Protein AF-A0A455IQY7-F1 (afdb_monomer)

Sequence (212 aa):
IDIFIVNLAASDFIFLITLPFWVDMEVSDESWRAGSFLCKASSYVISVNMYCSILLLTCMSADRYLAIMHPSIARRIRTRAYSRALCICVWLVSCCLGMPILLSRELRKQYGKTYCTDKAVTEVKLIMSLMLLILAFFFPLLSILTFYCSITKRLCVHYQKAGKRDKKLRKSIKIVFIVVAAFVVSWVPYNLFKLTAILLRLLKQPDCFTGT

Organism: NCBI:txid156542

pLDDT: mean 78.65, std 11.56, range [37.75, 95.44]

Nearest PDB structures (foldseek):
  8zqe-assembly1_R  TM=8.736E-01  e=3.896E-17  Homo sapiens
  8sg1-assembly1_R  TM=8.894E-01  e=3.052E-10  Homo sapiens
  6z66-assembly1_AAA  TM=8.331E-01  e=7.910E-10  Rattus norvegicus
  8ia8-assembly1_A  TM=8.449E-01  e=6.071E-10  Homo sapiens
  7xjl-assembly1_F  TM=8.707E-01  e=8.556E-09  Homo sapiens

InterPro domains:
  IPR000276 G protein-coupled receptor, rhodopsin-like [PF00001] (2-199)
  IPR000276 G protein-coupled receptor, rhodopsin-like [PR00237] (1-22)
  IPR000276 G protein-coupled receptor, rhodopsin-like [PR00237] (46-68)
  IPR000276 G protein-coupled re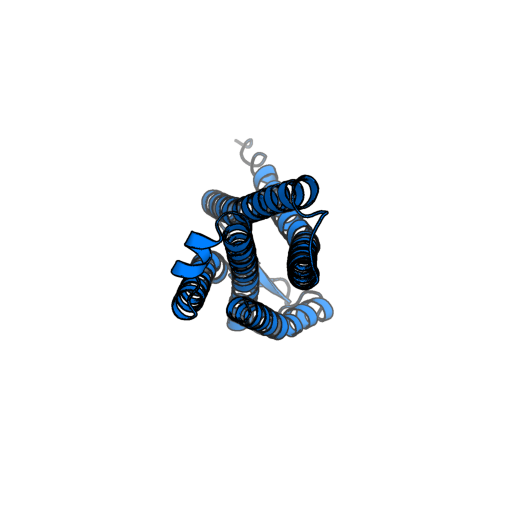ceptor, rhodopsin-like [PR00237] (82-103)
  IPR000276 G protein-coupled receptor, rhodopsin-like [PR00237] (129-152)
  IPR000276 G protein-coupled receptor, rhodopsin-like [PR00237] (172-196)
  IPR000276 G protein-coupled receptor, rhodopsin-like [PS00237] (52-68)
  IPR017452 GPCR, rhodopsin-like, 7TM [PS50262] (1-212)
  IPR050119 C-C chemokine receptor type 1-9-like [PTHR10489] (2-202)

Foldseek 3Di:
DVLLVVLLVVLVVLLVVLVVQVVCCVVVVNFRPVDWVSLLVNQLSVQLSLLLNLQSLLVLLVLLLCCQVPVPVSVVQPDPVNSVVSSVVSSVVSNVLSVLSSVQWGWDDDPNGIHTDGHPDDLVSLVVNLVSVCCSRVVSVVSSVVSLVVNVVCCVPPVPPDDPVVVVSVVSSVVSVVSSVVSCVVVVVVSVVVVVVSVVVVVVPPPPPPDD

Mean predicted aligned error: 9.29 Å

Radius of gyration: 21.08 Å; Cα contacts (8 Å, |Δi|>4): 159; chains: 1; bounding box: 54×43×63 Å

Solvent-accessible surface area (backbone atoms only — not comparable to full-atom values): 11562 Å² total; per-residue (Å²): 102,70,69,51,52,53,52,43,53,49,38,50,52,60,33,57,70,43,45,61,63,55,52,50,15,59,76,48,79,60,26,48,78,79,47,57,66,49,49,22,49,39,57,21,41,49,45,22,27,56,45,31,46,51,49,44,50,32,51,51,43,49,55,50,40,36,50,72,78,36,48,72,59,33,70,75,58,73,44,74,65,51,56,49,52,51,50,53,50,39,51,53,51,16,50,58,71,17,45,64,52,36,73,37,38,41,66,44,77,55,97,94,36,31,35,73,40,71,51,98,68,56,68,69,60,52,51,51,53,47,53,52,50,48,52,70,48,51,52,46,49,53,53,38,50,52,44,51,53,53,51,49,52,52,42,68,74,70,49,81,82,61,67,78,72,50,54,59,52,51,50,52,53,51,49,53,50,51,53,51,49,50,47,46,67,63,47,47,57,56,54,48,54,51,48,49,56,51,50,51,55,58,69,64,58,72,80,80,75,85,84,128

Structure (mmCIF, N/CA/C/O backbone):
data_AF-A0A455IQY7-F1
#
_entry.id   AF-A0A455IQY7-F1
#
loop_
_atom_site.group_PDB
_atom_site.id
_atom_site.type_symbol
_atom_site.label_atom_id
_atom_site.label_alt_id
_atom_site.label_comp_id
_atom_site.label_asym_id
_atom_site.label_entity_id
_atom_site.label_seq_id
_atom_site.pdbx_PDB_ins_code
_atom_site.Cartn_x
_atom_site.Cartn_y
_atom_site.Cartn_z
_atom_site.occupancy
_atom_site.B_iso_or_equiv
_atom_site.auth_seq_id
_atom_site.auth_comp_id
_atom_site.auth_asym_id
_atom_site.auth_atom_id
_atom_site.pdbx_PDB_model_num
ATOM 1 N N . ILE A 1 1 ? -14.120 -5.465 9.937 1.00 75.00 1 ILE A N 1
ATOM 2 C CA . ILE A 1 1 ? -12.781 -6.090 10.081 1.00 75.00 1 ILE A CA 1
ATOM 3 C C . ILE A 1 1 ? -12.609 -7.165 9.037 1.00 75.00 1 ILE A C 1
ATOM 5 O O . ILE A 1 1 ? -11.771 -6.966 8.180 1.00 75.00 1 ILE A O 1
ATOM 9 N N . ASP A 1 2 ? -13.436 -8.212 9.038 1.00 86.44 2 ASP A N 1
ATOM 10 C CA . ASP A 1 2 ? -13.301 -9.315 8.069 1.00 86.44 2 ASP A CA 1
ATOM 11 C C . ASP A 1 2 ? -13.341 -8.818 6.616 1.00 86.44 2 ASP A C 1
ATOM 13 O O . ASP A 1 2 ? -12.524 -9.224 5.805 1.00 86.44 2 ASP A O 1
ATOM 17 N N . ILE A 1 3 ? -14.192 -7.827 6.319 1.00 90.38 3 ILE A N 1
ATOM 18 C CA . ILE A 1 3 ? -14.244 -7.168 5.002 1.00 90.38 3 ILE A CA 1
ATOM 19 C C . ILE A 1 3 ? -12.904 -6.499 4.638 1.00 90.38 3 ILE A C 1
ATOM 21 O O . ILE A 1 3 ? -12.458 -6.631 3.504 1.00 90.38 3 ILE A O 1
ATOM 25 N N . PHE A 1 4 ? -12.241 -5.819 5.581 1.00 89.88 4 PHE A N 1
ATOM 26 C CA . PHE A 1 4 ? -10.931 -5.202 5.333 1.00 89.88 4 PHE A CA 1
ATOM 27 C C . PHE A 1 4 ? -9.852 -6.263 5.098 1.00 89.88 4 PHE A C 1
ATOM 29 O O . PHE A 1 4 ? -9.045 -6.108 4.193 1.00 89.88 4 PHE A O 1
ATOM 36 N N . ILE A 1 5 ? -9.882 -7.362 5.864 1.00 90.19 5 ILE A N 1
ATOM 37 C CA . ILE A 1 5 ? -8.936 -8.479 5.719 1.00 90.19 5 ILE A CA 1
ATOM 38 C C . ILE A 1 5 ? -9.091 -9.146 4.349 1.00 90.19 5 ILE A C 1
ATOM 40 O O . ILE A 1 5 ? -8.094 -9.423 3.696 1.00 90.19 5 ILE A O 1
ATOM 44 N N . VAL A 1 6 ? -10.325 -9.372 3.891 1.00 93.38 6 VAL A N 1
ATOM 45 C CA . VAL A 1 6 ? -10.579 -9.957 2.565 1.00 93.38 6 VAL A CA 1
ATOM 46 C C . VAL A 1 6 ? -10.085 -9.035 1.449 1.00 93.38 6 VAL A C 1
ATOM 48 O O . VAL A 1 6 ? -9.483 -9.518 0.499 1.00 93.38 6 VAL A O 1
ATOM 51 N N . ASN A 1 7 ? -10.294 -7.719 1.564 1.00 94.38 7 ASN A N 1
ATOM 52 C CA . ASN A 1 7 ? -9.785 -6.768 0.570 1.00 94.38 7 ASN A CA 1
ATOM 53 C C . ASN A 1 7 ? -8.252 -6.706 0.561 1.00 94.38 7 ASN A C 1
ATOM 55 O O . ASN A 1 7 ? -7.672 -6.648 -0.515 1.00 94.38 7 ASN A O 1
ATOM 59 N N . LEU A 1 8 ? -7.618 -6.789 1.734 1.00 91.19 8 LEU A N 1
ATOM 60 C CA . LEU A 1 8 ? -6.162 -6.842 1.868 1.00 91.19 8 LEU A CA 1
ATOM 61 C C . LEU A 1 8 ? -5.599 -8.117 1.219 1.00 91.19 8 LEU A C 1
ATOM 63 O O . LEU A 1 8 ? -4.695 -8.060 0.396 1.00 91.19 8 LEU A O 1
ATOM 67 N N . ALA A 1 9 ? -6.201 -9.271 1.513 1.00 93.69 9 ALA A N 1
ATOM 68 C CA . ALA A 1 9 ? -5.811 -10.534 0.892 1.00 93.69 9 ALA A CA 1
ATOM 69 C C . ALA A 1 9 ? -6.017 -10.515 -0.632 1.00 93.69 9 ALA A C 1
ATOM 71 O O . ALA A 1 9 ? -5.193 -11.045 -1.372 1.00 93.69 9 ALA A O 1
ATOM 72 N N . ALA A 1 10 ? -7.094 -9.885 -1.110 1.00 94.69 10 ALA A N 1
ATOM 73 C CA . ALA A 1 10 ? -7.351 -9.732 -2.536 1.00 94.69 10 ALA A CA 1
ATOM 74 C C . ALA A 1 10 ? -6.297 -8.844 -3.214 1.00 94.69 10 ALA A C 1
ATOM 76 O O . ALA A 1 10 ? -5.777 -9.225 -4.262 1.00 94.69 10 ALA A O 1
ATOM 77 N N . SER A 1 11 ? -5.940 -7.697 -2.622 1.00 93.62 11 SER A N 1
ATOM 78 C CA . SER A 1 11 ? -4.891 -6.836 -3.176 1.00 93.62 11 SER A CA 1
ATOM 79 C C . SER A 1 11 ? -3.539 -7.540 -3.200 1.00 93.62 11 SER A C 1
ATOM 81 O O . SER A 1 11 ? -2.808 -7.409 -4.183 1.00 93.62 11 SER A O 1
ATOM 83 N N . ASP A 1 12 ? -3.199 -8.291 -2.152 1.00 92.81 12 ASP A N 1
ATOM 84 C CA . ASP A 1 12 ? -1.937 -9.034 -2.067 1.00 92.81 12 ASP A CA 1
ATOM 85 C C . ASP A 1 12 ? -1.889 -10.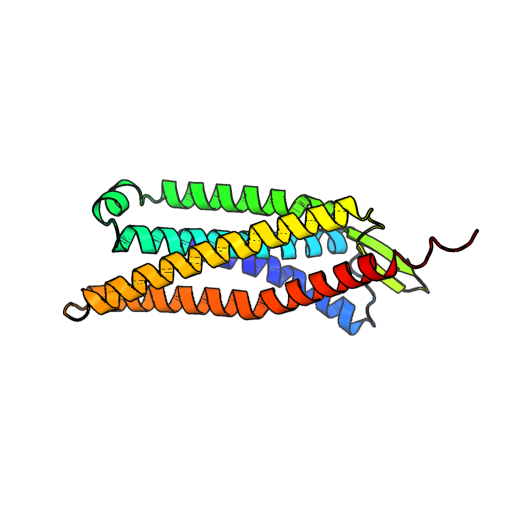168 -3.090 1.00 92.81 12 ASP A C 1
ATOM 87 O O . ASP A 1 12 ? -0.883 -10.341 -3.771 1.00 92.81 12 ASP A O 1
ATOM 91 N N . PHE A 1 13 ? -2.992 -10.888 -3.288 1.00 93.38 13 PHE A N 1
ATOM 92 C CA . PHE A 1 13 ? -3.072 -11.933 -4.305 1.00 93.38 13 PHE A CA 1
ATOM 93 C C . PHE A 1 13 ? -2.881 -11.380 -5.724 1.00 93.38 13 PHE A C 1
ATOM 95 O O . PHE A 1 13 ? -2.123 -11.946 -6.511 1.00 93.38 13 PHE A O 1
ATOM 102 N N . ILE A 1 14 ? -3.504 -10.240 -6.039 1.00 92.50 14 ILE A N 1
ATOM 103 C CA . ILE A 1 14 ? -3.321 -9.562 -7.331 1.00 92.50 14 ILE A CA 1
ATOM 104 C C . ILE A 1 14 ? -1.849 -9.165 -7.529 1.00 92.50 14 ILE A C 1
ATOM 106 O O . ILE A 1 14 ? -1.307 -9.340 -8.619 1.00 92.50 14 ILE A O 1
ATOM 110 N N . PHE A 1 15 ? -1.178 -8.688 -6.478 1.00 91.62 15 PHE A N 1
ATOM 111 C CA . PHE A 1 15 ? 0.259 -8.409 -6.510 1.00 91.62 15 PHE A CA 1
ATOM 112 C C . PHE A 1 15 ? 1.096 -9.675 -6.745 1.00 91.62 15 PHE A C 1
ATOM 114 O O . PHE A 1 15 ? 1.960 -9.671 -7.624 1.00 91.62 15 PHE A O 1
ATOM 121 N N . LEU A 1 16 ? 0.813 -10.773 -6.036 1.00 91.12 16 LEU A N 1
ATOM 122 C CA . LEU A 1 16 ? 1.537 -12.039 -6.187 1.00 91.12 16 LEU A CA 1
ATOM 123 C C . LEU A 1 16 ? 1.450 -12.596 -7.614 1.00 91.12 16 LEU A C 1
ATOM 125 O O . LEU A 1 16 ? 2.437 -13.130 -8.108 1.00 91.12 16 LEU A O 1
ATOM 129 N N . ILE A 1 17 ? 0.323 -12.410 -8.312 1.00 91.81 17 ILE A N 1
ATOM 130 C CA . ILE A 1 17 ? 0.180 -12.793 -9.730 1.00 91.81 17 ILE A CA 1
ATOM 131 C C . ILE A 1 17 ? 1.179 -12.043 -10.627 1.00 91.81 17 ILE A C 1
ATOM 133 O O . ILE A 1 17 ? 1.588 -12.564 -11.662 1.00 91.81 17 ILE A O 1
ATOM 137 N N . THR A 1 18 ? 1.596 -10.832 -10.248 1.00 88.00 18 THR A N 1
ATOM 138 C CA . THR A 1 18 ? 2.555 -10.046 -11.040 1.00 88.00 18 THR A CA 1
ATOM 139 C C . THR A 1 18 ? 4.017 -10.403 -10.775 1.00 88.00 18 THR A C 1
ATOM 141 O O . THR A 1 18 ? 4.863 -10.109 -11.617 1.00 88.00 18 THR A O 1
ATOM 144 N N . LEU A 1 19 ? 4.328 -11.054 -9.649 1.00 87.31 19 LEU A N 1
ATOM 145 C CA . LEU A 1 19 ? 5.702 -11.386 -9.256 1.00 87.31 19 LEU A CA 1
ATOM 146 C C . LEU A 1 19 ? 6.457 -12.300 -10.235 1.00 87.31 19 LEU A C 1
ATOM 148 O O . LEU A 1 19 ? 7.625 -12.007 -10.484 1.00 87.31 19 LEU A O 1
ATOM 152 N N . PRO A 1 20 ? 5.858 -13.350 -10.831 1.00 89.06 20 PRO A N 1
ATOM 153 C CA . PRO A 1 20 ? 6.562 -14.217 -11.776 1.00 89.06 20 PRO A CA 1
ATOM 154 C C . PRO A 1 20 ? 7.202 -13.459 -12.943 1.00 89.06 20 PRO A C 1
ATOM 156 O O . PRO A 1 20 ? 8.286 -13.825 -13.379 1.00 89.06 20 PRO A O 1
ATOM 159 N N . PHE A 1 21 ? 6.585 -12.366 -13.407 1.00 87.06 21 PHE A N 1
ATOM 160 C CA . PHE A 1 21 ? 7.150 -11.534 -14.475 1.00 87.06 21 PHE A CA 1
ATOM 161 C C . PHE A 1 21 ? 8.417 -10.787 -14.040 1.00 87.06 21 PHE A C 1
ATOM 163 O O . PHE A 1 21 ? 9.312 -10.568 -14.850 1.00 87.06 21 PHE A O 1
ATOM 170 N N . TRP A 1 22 ? 8.502 -10.398 -12.766 1.00 85.50 22 TRP A N 1
ATOM 171 C CA . TRP A 1 22 ? 9.698 -9.767 -12.203 1.00 85.50 22 TRP A CA 1
ATOM 172 C C . TRP A 1 22 ? 10.803 -10.787 -11.935 1.00 85.50 22 TRP A C 1
ATOM 174 O O . TRP A 1 22 ? 11.967 -10.496 -12.179 1.00 85.50 22 TRP A O 1
ATOM 184 N N . VAL A 1 23 ? 10.442 -11.997 -11.504 1.00 87.31 23 VAL A N 1
ATOM 185 C CA . VAL A 1 23 ? 11.402 -13.101 -11.357 1.00 87.31 23 VAL A CA 1
ATOM 186 C C . VAL A 1 23 ? 11.988 -13.495 -12.716 1.00 87.31 23 VAL A C 1
ATOM 188 O O . VAL A 1 23 ? 13.197 -13.672 -12.825 1.00 87.31 23 VAL A O 1
ATOM 191 N N . ASP A 1 24 ? 11.161 -13.575 -13.762 1.00 87.00 24 ASP A N 1
ATOM 192 C CA . ASP A 1 24 ? 11.621 -13.846 -15.131 1.00 87.00 24 ASP A CA 1
ATOM 193 C C . ASP A 1 24 ? 12.607 -12.783 -15.636 1.00 87.00 24 ASP A C 1
ATOM 195 O O . ASP A 1 24 ? 13.609 -13.126 -16.263 1.00 87.00 24 ASP A O 1
ATOM 199 N N . MET A 1 25 ? 12.364 -11.505 -15.317 1.00 84.62 25 MET A N 1
ATOM 200 C CA . MET A 1 25 ? 13.292 -10.417 -15.639 1.00 84.62 25 MET A CA 1
ATOM 201 C C . MET A 1 25 ? 14.658 -10.628 -14.975 1.00 84.62 25 MET A C 1
ATOM 203 O O . MET A 1 25 ? 15.679 -10.499 -15.649 1.00 84.62 25 MET A O 1
ATOM 207 N N . GLU A 1 26 ? 14.676 -10.950 -13.681 1.00 84.50 26 GLU A N 1
ATOM 208 C CA . GLU A 1 26 ? 15.911 -11.148 -12.914 1.00 84.50 26 GLU A CA 1
ATOM 209 C C . GLU A 1 26 ? 16.727 -12.329 -13.466 1.00 84.50 26 GLU A C 1
ATOM 211 O O . GLU A 1 26 ? 17.926 -12.214 -13.709 1.00 84.50 26 GLU A O 1
ATOM 216 N N . VAL A 1 27 ? 16.062 -13.454 -13.754 1.00 88.00 27 VAL A N 1
ATOM 217 C CA . VAL A 1 27 ? 16.698 -14.656 -14.327 1.00 88.00 27 VAL A CA 1
ATOM 218 C C . VAL A 1 27 ? 17.181 -14.418 -15.762 1.00 88.00 27 VAL A C 1
ATOM 220 O O . VAL A 1 27 ? 18.153 -15.026 -16.207 1.00 88.00 27 VAL A O 1
ATOM 223 N N . SER A 1 28 ? 16.529 -13.515 -16.493 1.00 85.19 28 SER A N 1
ATOM 224 C CA . SER A 1 28 ? 16.850 -13.185 -17.883 1.00 85.19 28 SER A CA 1
ATOM 225 C C . SER A 1 28 ? 17.924 -12.099 -18.030 1.00 85.19 28 SER A C 1
ATOM 227 O O . SER A 1 28 ? 17.943 -11.412 -19.054 1.00 85.19 28 SER A O 1
ATOM 229 N N . ASP A 1 29 ? 18.819 -11.939 -17.050 1.00 83.12 29 ASP A N 1
ATOM 230 C CA . ASP A 1 29 ? 19.917 -10.959 -17.086 1.00 83.12 29 ASP A CA 1
ATOM 231 C C . ASP A 1 29 ? 19.383 -9.516 -17.255 1.00 83.12 29 ASP A C 1
ATOM 233 O O . ASP A 1 29 ? 19.772 -8.762 -18.160 1.00 83.12 29 ASP A O 1
ATOM 237 N N . GLU A 1 30 ? 18.389 -9.201 -16.410 1.00 79.88 30 GLU A N 1
ATOM 238 C CA . GLU A 1 30 ? 17.605 -7.957 -16.330 1.00 79.88 30 GLU A CA 1
ATOM 239 C C . GLU A 1 30 ? 16.747 -7.630 -17.572 1.00 79.88 30 GLU A C 1
ATOM 241 O O . GLU A 1 30 ? 16.227 -6.520 -17.726 1.00 79.88 30 GLU A O 1
ATOM 246 N N . SER A 1 31 ? 16.552 -8.598 -18.473 1.00 83.38 31 SER A N 1
ATOM 247 C CA . SER A 1 31 ? 15.731 -8.440 -19.678 1.00 83.38 31 SER A CA 1
ATOM 248 C C . SER A 1 31 ? 14.237 -8.629 -19.395 1.00 83.38 31 SER A C 1
ATOM 250 O O . SER A 1 31 ? 13.772 -9.717 -19.073 1.00 83.38 31 SER A O 1
ATOM 252 N N . TRP A 1 32 ? 13.436 -7.591 -19.637 1.00 85.50 32 TRP A N 1
ATOM 253 C CA . TRP A 1 32 ? 11.976 -7.655 -19.588 1.00 85.50 32 TRP A CA 1
ATOM 254 C C . TRP A 1 32 ? 11.376 -8.256 -20.868 1.00 85.50 32 TRP A C 1
ATOM 256 O O . TRP A 1 32 ? 11.297 -7.584 -21.903 1.00 85.50 32 TRP A O 1
ATOM 266 N N . ARG A 1 33 ? 10.883 -9.497 -20.803 1.00 84.81 33 ARG A N 1
ATOM 267 C CA . ARG A 1 33 ? 10.349 -10.239 -21.968 1.00 84.81 33 ARG A CA 1
ATOM 268 C C . ARG A 1 33 ? 8.823 -10.249 -22.075 1.00 84.81 33 ARG A C 1
ATOM 270 O O . ARG A 1 33 ? 8.285 -10.473 -23.153 1.00 84.81 33 ARG A O 1
ATOM 277 N N . ALA A 1 34 ? 8.120 -9.890 -21.002 1.00 82.00 34 ALA A N 1
ATOM 278 C CA . ALA A 1 34 ? 6.656 -9.907 -20.920 1.00 82.00 34 ALA A CA 1
ATOM 279 C C . ALA A 1 34 ? 5.948 -8.791 -21.734 1.00 82.00 34 ALA A C 1
ATOM 281 O O . ALA A 1 34 ? 4.725 -8.669 -21.733 1.00 82.00 34 ALA A O 1
ATOM 282 N N . GLY A 1 35 ? 6.697 -7.941 -22.440 1.00 86.31 35 GLY A N 1
ATOM 283 C CA . GLY A 1 35 ? 6.145 -6.889 -23.298 1.00 86.31 35 GLY A CA 1
ATOM 284 C C . GLY A 1 35 ? 5.709 -5.615 -22.560 1.00 86.31 35 GLY A C 1
ATOM 285 O O . GLY A 1 35 ? 5.749 -5.510 -21.333 1.00 86.31 35 GLY A O 1
ATOM 286 N N . SER A 1 36 ? 5.321 -4.594 -23.334 1.00 85.69 36 SER A N 1
ATOM 287 C CA . SER A 1 36 ? 5.103 -3.230 -22.816 1.00 85.69 36 SER A CA 1
ATOM 288 C C . SER A 1 36 ? 3.868 -3.110 -21.920 1.00 85.69 36 SER A C 1
ATOM 290 O O . SER A 1 36 ? 3.910 -2.399 -20.915 1.00 85.69 36 SER A O 1
ATOM 292 N N . PHE A 1 37 ? 2.788 -3.827 -22.252 1.00 86.50 37 PHE A N 1
ATOM 293 C CA . PHE A 1 37 ? 1.567 -3.829 -21.448 1.00 86.50 37 PHE A CA 1
ATOM 294 C C . PHE A 1 37 ? 1.838 -4.364 -20.040 1.00 86.50 37 PHE A C 1
ATOM 296 O O . PHE A 1 37 ? 1.538 -3.678 -19.065 1.00 86.50 37 PHE A O 1
ATOM 303 N N . LEU A 1 38 ? 2.482 -5.532 -19.930 1.00 87.81 38 LEU A N 1
ATOM 304 C CA . LEU A 1 38 ? 2.780 -6.143 -18.635 1.00 87.81 38 LEU A CA 1
ATOM 305 C C . LEU A 1 38 ? 3.795 -5.329 -17.829 1.00 87.81 38 LEU A C 1
ATOM 307 O O . LEU A 1 38 ? 3.617 -5.234 -16.625 1.00 87.81 38 LEU A O 1
ATOM 311 N N . CYS A 1 39 ? 4.775 -4.666 -18.457 1.00 86.88 39 CYS A N 1
ATOM 312 C CA . CYS A 1 39 ? 5.695 -3.752 -17.756 1.00 86.88 39 CYS A CA 1
ATOM 313 C C . CYS A 1 39 ? 4.946 -2.623 -17.027 1.00 86.88 39 CYS A C 1
ATOM 315 O O . CYS A 1 39 ? 5.196 -2.339 -15.852 1.00 86.88 39 CYS A O 1
ATOM 317 N N . LYS A 1 40 ? 3.992 -1.984 -17.715 1.00 87.25 40 LYS A N 1
ATOM 318 C CA . LYS A 1 40 ? 3.188 -0.898 -17.140 1.00 87.25 40 LYS A CA 1
ATOM 319 C C . LYS A 1 40 ? 2.184 -1.426 -16.118 1.00 87.25 40 LYS A C 1
ATOM 321 O O . LYS A 1 40 ? 2.081 -0.871 -15.026 1.00 87.25 40 LYS A O 1
ATOM 326 N N . ALA A 1 41 ? 1.464 -2.492 -16.466 1.00 88.12 41 ALA A N 1
ATOM 327 C CA . ALA A 1 41 ? 0.422 -3.072 -15.629 1.00 88.12 41 ALA A CA 1
ATOM 328 C C . ALA A 1 41 ? 0.987 -3.657 -14.328 1.00 88.12 41 ALA A C 1
ATOM 330 O O . ALA A 1 41 ? 0.438 -3.381 -13.267 1.00 88.12 41 ALA A O 1
ATOM 331 N N . SER A 1 42 ? 2.104 -4.391 -14.377 1.00 89.19 42 SER A N 1
ATOM 332 C CA . SER A 1 42 ? 2.741 -4.953 -13.181 1.00 89.19 42 SER A CA 1
ATOM 333 C C . SER A 1 42 ? 3.220 -3.843 -12.244 1.00 89.19 42 SER A C 1
ATOM 335 O O . SER A 1 42 ? 2.866 -3.836 -11.070 1.00 89.19 42 SER A O 1
ATOM 337 N N . SER A 1 43 ? 3.928 -2.839 -12.769 1.00 86.44 43 SER A N 1
ATOM 338 C CA . SER A 1 43 ? 4.405 -1.687 -11.990 1.00 86.44 43 SER A CA 1
ATOM 339 C C . SER A 1 43 ? 3.252 -0.911 -11.341 1.00 86.44 43 SER A C 1
ATOM 341 O O . SER A 1 43 ? 3.345 -0.477 -10.187 1.00 86.44 43 SER A O 1
ATOM 343 N N . TYR A 1 44 ? 2.144 -0.753 -12.071 1.00 88.62 44 TYR A N 1
ATOM 344 C CA . TYR A 1 44 ? 0.921 -0.139 -11.562 1.00 88.62 44 TYR A CA 1
ATOM 345 C C . TYR A 1 44 ? 0.301 -0.965 -10.433 1.00 88.62 44 TYR A C 1
ATOM 347 O O . TYR A 1 44 ? 0.059 -0.426 -9.357 1.00 88.62 44 TYR A O 1
ATOM 355 N N . VAL A 1 45 ? 0.111 -2.270 -10.640 1.00 91.44 45 VAL A N 1
ATOM 356 C CA . VAL A 1 45 ? -0.463 -3.189 -9.647 1.00 91.44 45 VAL A CA 1
ATOM 357 C C . VAL A 1 45 ? 0.353 -3.214 -8.357 1.00 91.44 45 VAL A C 1
ATOM 359 O O . VAL A 1 45 ? -0.234 -3.126 -7.283 1.00 91.44 45 VAL A O 1
ATOM 362 N N . ILE A 1 46 ? 1.686 -3.262 -8.442 1.00 88.38 46 ILE A N 1
ATOM 363 C CA . ILE A 1 46 ? 2.579 -3.199 -7.272 1.00 88.38 46 ILE A CA 1
ATOM 364 C C . ILE A 1 46 ? 2.307 -1.932 -6.457 1.00 88.38 46 ILE A C 1
ATOM 366 O O . ILE A 1 46 ? 2.179 -1.970 -5.235 1.00 88.38 46 ILE A O 1
ATOM 370 N N . SER A 1 47 ? 2.177 -0.801 -7.145 1.00 86.69 47 SER A N 1
ATOM 371 C CA . SER A 1 47 ? 1.963 0.493 -6.500 1.00 86.69 47 SER A CA 1
ATOM 372 C C . SER A 1 47 ? 0.567 0.608 -5.889 1.00 86.69 47 SER A C 1
ATOM 374 O O . SER A 1 47 ? 0.418 1.074 -4.761 1.00 86.69 47 SER A O 1
ATOM 376 N N . VAL A 1 48 ? -0.462 0.150 -6.609 1.00 90.31 48 VAL A N 1
ATOM 377 C CA . VAL A 1 48 ? -1.840 0.100 -6.109 1.00 90.31 48 VAL A CA 1
ATOM 378 C C . VAL A 1 48 ? -1.938 -0.823 -4.901 1.00 90.31 48 VAL A C 1
ATOM 380 O O . VAL A 1 48 ? -2.572 -0.434 -3.926 1.00 90.31 48 VAL A O 1
ATOM 383 N N . ASN A 1 49 ? -1.288 -1.992 -4.920 1.00 92.38 49 ASN A N 1
ATOM 384 C CA . ASN A 1 49 ? -1.223 -2.888 -3.767 1.00 92.38 49 ASN A CA 1
ATOM 385 C C . ASN A 1 49 ? -0.630 -2.168 -2.553 1.00 92.38 49 ASN A C 1
ATOM 387 O O . ASN A 1 49 ? -1.280 -2.120 -1.515 1.00 92.38 49 ASN A O 1
ATOM 391 N N . MET A 1 50 ? 0.532 -1.525 -2.697 1.00 87.00 50 MET A N 1
ATOM 392 C CA . MET A 1 50 ? 1.164 -0.793 -1.598 1.00 87.00 50 MET A CA 1
ATOM 393 C C . MET A 1 50 ? 0.219 0.257 -0.987 1.00 87.00 50 MET A C 1
ATOM 395 O O . MET A 1 50 ? 0.039 0.294 0.234 1.00 87.00 50 MET A O 1
ATOM 399 N N . TYR A 1 51 ? -0.425 1.086 -1.820 1.00 88.75 51 TYR A N 1
ATOM 400 C CA . TYR A 1 51 ? -1.370 2.105 -1.347 1.00 88.75 51 TYR A CA 1
ATOM 401 C C . TYR A 1 51 ? -2.655 1.502 -0.766 1.00 88.75 51 TYR A C 1
ATOM 403 O O . TYR A 1 51 ? -3.196 2.023 0.206 1.00 88.75 51 TYR A O 1
ATOM 411 N N . CYS A 1 52 ? -3.170 0.422 -1.349 1.00 92.69 52 CYS A N 1
ATOM 412 C CA . CYS A 1 52 ? -4.381 -0.240 -0.874 1.00 92.69 52 CYS A CA 1
ATOM 413 C C . CYS A 1 52 ? -4.128 -0.868 0.495 1.00 92.69 52 CYS A C 1
ATOM 415 O O . CYS A 1 52 ? -4.863 -0.602 1.447 1.00 92.69 52 CYS A O 1
ATOM 417 N N . SER A 1 53 ? -3.028 -1.609 0.626 1.00 91.94 53 SER A N 1
ATOM 418 C CA . SER A 1 53 ? -2.640 -2.291 1.853 1.00 91.94 53 SER A CA 1
ATOM 419 C C . SER A 1 53 ? -2.427 -1.309 3.003 1.00 91.94 53 SER A C 1
ATOM 421 O O . SER A 1 53 ? -2.994 -1.508 4.079 1.00 91.94 53 SER A O 1
ATOM 423 N N . ILE A 1 54 ? -1.710 -0.197 2.791 1.00 89.50 54 ILE A N 1
ATOM 424 C CA . ILE A 1 54 ? -1.494 0.782 3.866 1.00 89.50 54 ILE A CA 1
ATOM 425 C C . ILE A 1 54 ? -2.794 1.472 4.304 1.00 89.50 54 ILE A C 1
ATOM 427 O O . ILE A 1 54 ? -3.058 1.580 5.502 1.00 89.50 54 ILE A O 1
ATOM 431 N N . LEU A 1 55 ? -3.652 1.871 3.359 1.00 90.12 55 LEU A N 1
ATOM 432 C CA . LEU A 1 55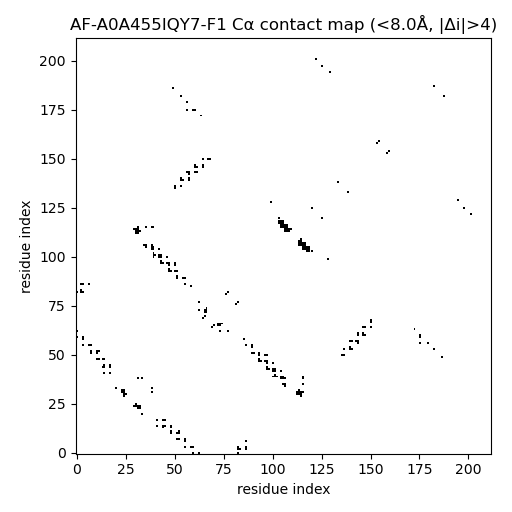 ? -4.925 2.524 3.670 1.00 90.12 55 LEU A CA 1
ATOM 433 C C . LEU A 1 55 ? -5.903 1.565 4.363 1.00 90.12 55 LEU A C 1
ATOM 435 O O . LEU A 1 55 ? -6.553 1.950 5.339 1.00 90.12 55 LEU A O 1
ATOM 439 N N . LEU A 1 56 ? -5.974 0.301 3.927 1.00 91.69 56 LEU A N 1
ATOM 440 C CA . LEU A 1 56 ? -6.764 -0.737 4.595 1.00 91.69 56 LEU A CA 1
ATOM 441 C C . LEU A 1 56 ? -6.277 -0.966 6.031 1.00 91.69 56 LEU A C 1
ATOM 443 O O . LEU A 1 56 ? -7.102 -1.056 6.945 1.00 91.69 56 LEU A O 1
ATOM 447 N N . LEU A 1 57 ? -4.960 -0.995 6.261 1.00 88.94 57 LEU A N 1
ATOM 448 C CA . LEU A 1 57 ? -4.381 -1.112 7.602 1.00 88.94 57 LEU A CA 1
ATOM 449 C C . LEU A 1 57 ? -4.707 0.098 8.484 1.00 88.94 57 LEU A C 1
ATOM 451 O O . LEU A 1 57 ? -5.022 -0.076 9.668 1.00 88.94 57 LEU A O 1
ATOM 455 N N . THR A 1 58 ? -4.713 1.310 7.929 1.00 89.44 58 THR A N 1
ATOM 456 C CA . THR A 1 58 ? -5.161 2.513 8.644 1.00 89.44 58 THR A CA 1
ATOM 457 C C . THR A 1 58 ? -6.640 2.423 9.002 1.00 89.44 58 THR A C 1
ATOM 459 O O . THR A 1 58 ? -6.990 2.633 10.164 1.00 89.44 58 THR A O 1
ATOM 462 N N . CYS A 1 59 ? -7.512 2.022 8.071 1.00 90.38 59 CYS A N 1
ATOM 463 C CA . CYS A 1 59 ? -8.936 1.809 8.347 1.00 90.38 59 CYS A CA 1
ATOM 464 C C . CYS A 1 59 ? -9.161 0.740 9.427 1.00 90.38 59 CYS A C 1
ATOM 466 O O . CYS A 1 59 ? -9.989 0.927 10.320 1.00 90.38 59 CYS A O 1
ATOM 468 N N . MET A 1 60 ? -8.410 -0.364 9.391 1.00 88.94 60 MET A N 1
ATOM 469 C CA . MET A 1 60 ? -8.459 -1.406 10.420 1.00 88.94 60 MET A CA 1
ATOM 470 C C . MET A 1 60 ? -8.010 -0.883 11.788 1.00 88.94 60 MET A C 1
ATOM 472 O O . MET A 1 60 ? -8.631 -1.206 12.803 1.00 88.94 60 MET A O 1
ATOM 476 N N . SER A 1 61 ? -6.962 -0.061 11.822 1.00 86.19 61 SER A N 1
ATOM 477 C CA . SER A 1 61 ? -6.435 0.539 13.052 1.00 86.19 61 SER A CA 1
ATOM 478 C C . SER A 1 61 ? -7.409 1.564 13.637 1.00 86.19 61 SER A C 1
ATOM 480 O O . SER A 1 61 ? -7.695 1.521 14.834 1.00 86.19 61 SER A O 1
ATOM 482 N N . ALA A 1 62 ? -8.016 2.404 12.795 1.00 86.56 62 ALA A N 1
ATOM 483 C CA . ALA A 1 62 ? -9.053 3.356 13.184 1.00 86.56 62 ALA A CA 1
ATOM 484 C C . ALA A 1 62 ? -10.326 2.653 13.692 1.00 86.56 62 ALA A C 1
ATOM 486 O O . ALA A 1 62 ? -10.869 3.020 14.732 1.00 86.56 62 ALA A O 1
ATOM 487 N N . ASP A 1 63 ? -10.775 1.586 13.020 1.00 86.31 63 ASP A N 1
ATOM 488 C CA . ASP A 1 63 ? -11.912 0.763 13.460 1.00 86.31 63 ASP A CA 1
ATOM 489 C C . ASP A 1 63 ? -11.680 0.180 14.864 1.00 86.31 63 ASP A C 1
ATOM 491 O O . ASP A 1 63 ? -12.601 0.123 15.689 1.00 86.31 63 ASP A O 1
ATOM 495 N N . ARG A 1 64 ? -10.440 -0.232 15.158 1.00 83.12 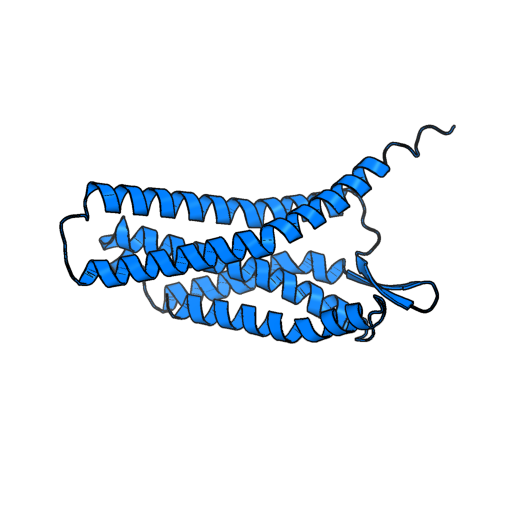64 ARG A N 1
ATOM 496 C CA . ARG A 1 64 ? -10.043 -0.742 16.476 1.00 83.12 64 ARG A CA 1
ATOM 497 C C . ARG A 1 64 ? -9.942 0.358 17.517 1.00 83.12 64 ARG A C 1
ATOM 499 O O . ARG A 1 64 ? -10.468 0.174 18.613 1.00 83.12 64 ARG A O 1
ATOM 506 N N . TYR A 1 65 ? -9.344 1.489 17.168 1.00 83.56 65 TYR A N 1
ATOM 507 C CA . TYR A 1 65 ? -9.293 2.662 18.030 1.00 83.56 65 TYR A CA 1
ATOM 508 C C . TYR A 1 65 ? -10.701 3.098 18.448 1.00 83.56 65 TYR A C 1
ATOM 510 O O . TYR A 1 65 ? -10.979 3.196 19.641 1.00 83.56 65 TYR A O 1
ATOM 518 N N . LEU A 1 66 ? -11.627 3.248 17.495 1.00 83.00 66 LEU A N 1
ATOM 519 C CA . LEU A 1 66 ? -13.016 3.627 17.769 1.00 83.00 66 LEU A CA 1
ATOM 520 C C . LEU A 1 66 ? -13.723 2.622 18.683 1.00 83.00 66 LEU A C 1
ATOM 522 O O . LEU A 1 66 ? -14.406 3.026 19.619 1.00 83.00 66 LEU A O 1
ATOM 526 N N . ALA A 1 67 ? -13.533 1.318 18.465 1.00 82.69 67 ALA A N 1
ATOM 527 C CA . ALA A 1 67 ? -14.144 0.289 19.311 1.00 82.69 67 ALA A CA 1
ATOM 528 C C . ALA A 1 67 ? -13.707 0.359 20.779 1.00 82.69 67 ALA A C 1
ATOM 530 O O . ALA A 1 67 ? -14.491 0.019 21.661 1.00 82.69 67 ALA A O 1
ATOM 531 N N . ILE A 1 68 ? -12.457 0.754 21.020 1.00 78.38 68 ILE A N 1
ATOM 532 C CA . ILE A 1 68 ? -11.833 0.749 22.347 1.00 78.38 68 ILE A CA 1
ATOM 533 C C . ILE A 1 68 ? -12.041 2.090 23.042 1.00 78.38 68 ILE A C 1
ATOM 535 O O . ILE A 1 68 ? -12.371 2.135 24.225 1.00 78.38 68 ILE A O 1
ATOM 539 N N . MET A 1 69 ? -11.846 3.184 22.310 1.00 78.81 69 MET A N 1
ATOM 540 C CA . MET A 1 69 ? -11.864 4.527 22.871 1.00 78.81 69 MET A CA 1
ATOM 541 C C . MET A 1 69 ? -13.271 5.114 22.956 1.00 78.81 69 MET A C 1
ATOM 543 O O . MET A 1 69 ? -13.550 5.853 23.901 1.00 78.81 69 MET A O 1
ATOM 547 N N . HIS A 1 70 ? -14.145 4.753 22.007 1.00 82.31 70 HIS A N 1
ATOM 548 C CA . HIS A 1 70 ? -15.485 5.318 21.833 1.00 82.31 70 HIS A CA 1
ATOM 549 C C . HIS A 1 70 ? -16.536 4.235 21.491 1.00 82.31 70 HIS A C 1
ATOM 551 O O . HIS A 1 70 ? -17.129 4.250 20.407 1.00 82.31 70 HIS A O 1
ATOM 557 N N . PRO A 1 71 ? -16.813 3.283 22.404 1.00 80.69 71 PRO A N 1
ATOM 558 C CA . PRO A 1 71 ? -17.669 2.123 22.130 1.00 80.69 71 PRO A CA 1
ATOM 559 C C . PRO A 1 71 ? -19.119 2.478 21.749 1.00 80.69 71 PRO A C 1
ATOM 561 O O . PRO A 1 71 ? -19.740 1.758 20.964 1.00 80.69 71 PRO A O 1
ATOM 564 N N . SER A 1 72 ? -19.659 3.589 22.261 1.00 82.00 72 SER A N 1
ATOM 565 C CA . SER A 1 72 ? -20.995 4.099 21.916 1.00 82.00 72 SER A CA 1
ATOM 566 C C . SER A 1 72 ? -21.085 4.533 20.449 1.00 82.00 72 SER A C 1
ATOM 568 O O . SER A 1 72 ? -21.993 4.117 19.730 1.00 82.00 72 SER A O 1
ATOM 570 N N . ILE A 1 73 ? -20.094 5.293 19.977 1.00 82.50 73 ILE A N 1
ATOM 571 C CA . ILE A 1 73 ? -19.966 5.725 18.578 1.00 82.50 73 ILE A CA 1
ATOM 572 C C . ILE A 1 73 ? -19.732 4.510 17.676 1.00 82.50 73 ILE A C 1
ATOM 574 O O . ILE A 1 73 ? -20.394 4.346 16.649 1.00 82.50 73 ILE A O 1
ATOM 578 N N . ALA A 1 74 ? -18.838 3.613 18.094 1.00 83.00 74 ALA A N 1
ATOM 579 C CA . ALA A 1 74 ? -18.524 2.395 17.364 1.00 83.00 74 ALA A CA 1
ATOM 580 C C . ALA A 1 74 ? -19.773 1.535 17.115 1.00 83.00 74 ALA A C 1
ATOM 582 O O . ALA A 1 74 ? -19.954 1.035 16.008 1.00 83.00 74 ALA A O 1
ATOM 583 N N . ARG A 1 75 ? -20.669 1.398 18.102 1.00 81.94 75 ARG A N 1
ATOM 584 C CA . ARG A 1 75 ? -21.920 0.641 17.943 1.00 81.94 75 ARG A CA 1
ATOM 585 C C . ARG A 1 75 ? -22.861 1.264 16.903 1.00 81.94 75 ARG A C 1
ATOM 587 O O . ARG A 1 75 ? -23.550 0.520 16.214 1.00 81.94 75 ARG A O 1
ATOM 594 N N . ARG A 1 76 ? -22.875 2.594 16.769 1.00 85.25 76 ARG A N 1
ATOM 595 C CA . ARG A 1 76 ? -23.745 3.314 15.822 1.00 85.25 76 ARG A CA 1
ATOM 596 C C . ARG A 1 76 ? -23.214 3.288 14.385 1.00 85.25 76 ARG A C 1
ATOM 598 O O . ARG A 1 76 ? -23.999 3.168 13.454 1.00 85.25 76 ARG A O 1
ATOM 605 N N . ILE A 1 77 ? -21.896 3.399 14.205 1.00 84.50 77 ILE A N 1
ATOM 606 C CA . ILE A 1 77 ? -21.279 3.608 12.881 1.00 84.50 77 ILE A CA 1
ATOM 607 C C . ILE A 1 77 ? -20.810 2.298 12.226 1.00 84.50 77 ILE A C 1
ATOM 609 O O . ILE A 1 77 ? -20.830 2.186 11.001 1.00 84.50 77 ILE A O 1
ATOM 613 N N . ARG A 1 78 ? -20.400 1.284 13.006 1.00 83.56 78 ARG A N 1
ATOM 614 C CA . ARG A 1 78 ? -19.782 0.046 12.484 1.00 83.56 78 ARG A CA 1
ATOM 615 C C . ARG A 1 78 ? -20.788 -0.910 11.836 1.00 83.56 78 ARG A C 1
ATOM 617 O O . ARG A 1 78 ? -21.031 -2.013 12.324 1.00 83.56 78 ARG A O 1
ATOM 624 N N . THR A 1 79 ? -21.330 -0.516 10.694 1.00 88.19 79 THR A N 1
ATOM 625 C CA . THR A 1 79 ? -22.178 -1.358 9.849 1.00 88.19 79 THR A CA 1
ATOM 626 C C . THR A 1 79 ? -21.357 -2.039 8.748 1.00 88.19 79 THR A C 1
ATOM 628 O O . THR A 1 79 ? -20.252 -1.611 8.401 1.00 88.19 79 THR A O 1
ATOM 631 N N . ARG A 1 80 ? -21.899 -3.112 8.151 1.00 87.56 80 ARG A N 1
ATOM 632 C CA . ARG A 1 80 ? -21.279 -3.746 6.970 1.00 87.56 80 ARG A CA 1
ATOM 633 C C . ARG A 1 80 ? -21.207 -2.779 5.784 1.00 87.56 80 ARG A C 1
ATOM 635 O O . ARG A 1 80 ? -20.219 -2.803 5.056 1.00 87.56 80 ARG A O 1
ATOM 642 N N . ALA A 1 81 ? -22.218 -1.923 5.622 1.00 89.75 81 ALA A N 1
ATOM 643 C CA . ALA A 1 81 ? -22.256 -0.896 4.583 1.00 89.75 81 ALA A CA 1
ATOM 644 C C . ALA A 1 81 ? -21.109 0.111 4.744 1.00 89.75 81 ALA A C 1
ATOM 646 O O . ALA A 1 81 ? -20.399 0.370 3.778 1.00 89.75 81 ALA A O 1
ATOM 647 N N . TYR A 1 82 ? -20.849 0.575 5.972 1.00 90.31 82 TYR A N 1
ATOM 648 C CA . TYR A 1 82 ? -19.721 1.460 6.270 1.00 90.31 82 TYR A CA 1
ATOM 649 C C . TYR A 1 82 ? -18.372 0.839 5.878 1.00 90.31 82 TYR A C 1
ATOM 651 O O . TYR A 1 82 ? -17.579 1.461 5.177 1.00 90.31 82 TYR A O 1
ATOM 659 N N . SER A 1 83 ? -18.118 -0.419 6.264 1.00 90.81 83 SER A N 1
ATOM 660 C CA . SER A 1 83 ? -16.870 -1.100 5.883 1.00 90.81 83 SER A CA 1
ATOM 661 C C . SER A 1 83 ? -16.733 -1.289 4.368 1.00 90.81 83 SER A C 1
ATOM 663 O O . SER A 1 83 ? -15.630 -1.154 3.849 1.00 90.81 83 SER A O 1
ATOM 665 N N . ARG A 1 84 ? -17.830 -1.586 3.654 1.00 92.38 84 ARG A N 1
ATOM 666 C CA . ARG A 1 84 ? -17.822 -1.704 2.185 1.00 92.38 84 ARG A CA 1
ATOM 667 C C . ARG A 1 84 ?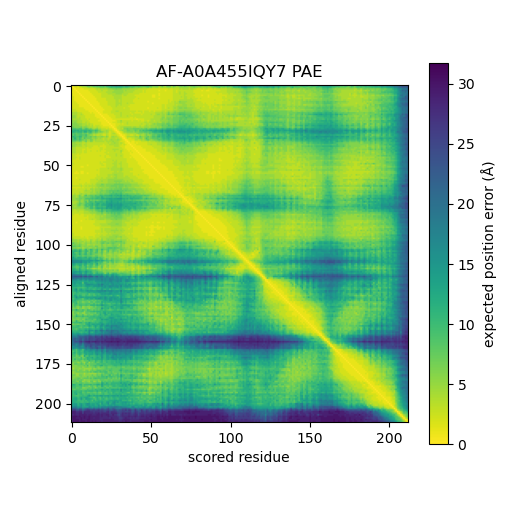 -17.530 -0.366 1.514 1.00 92.38 84 ARG A C 1
ATOM 669 O O . ARG A 1 84 ? -16.664 -0.323 0.652 1.00 92.38 84 ARG A O 1
ATOM 676 N N . ALA A 1 85 ? -18.200 0.702 1.945 1.00 93.94 85 ALA A N 1
ATOM 677 C CA . ALA A 1 85 ? -17.977 2.048 1.428 1.00 93.94 85 ALA A CA 1
ATOM 678 C C . ALA A 1 85 ? -16.512 2.468 1.602 1.00 93.94 85 ALA A C 1
ATOM 680 O O . ALA A 1 85 ? -15.884 2.887 0.638 1.00 93.94 85 ALA A O 1
ATOM 681 N N . LEU A 1 86 ? -15.932 2.248 2.789 1.00 94.06 86 LEU A N 1
ATOM 682 C CA . LEU A 1 86 ? -14.510 2.506 3.017 1.00 94.06 86 LEU A CA 1
ATOM 683 C C . LEU A 1 86 ? -13.605 1.693 2.090 1.00 94.06 86 LEU A C 1
ATOM 685 O O . LEU A 1 86 ? -12.683 2.261 1.525 1.00 94.06 86 LEU A O 1
ATOM 689 N N . CYS A 1 87 ? -13.859 0.393 1.906 1.00 94.38 87 CYS A N 1
ATOM 690 C CA . CYS A 1 87 ? -13.043 -0.419 0.997 1.00 94.38 87 CYS A CA 1
ATOM 691 C C . CYS A 1 87 ? -13.121 0.099 -0.443 1.00 94.38 87 CYS A C 1
ATOM 693 O O . CYS A 1 87 ? -12.090 0.212 -1.093 1.00 94.38 87 CYS A O 1
ATOM 695 N N . ILE A 1 88 ? -14.315 0.462 -0.924 1.00 95.44 88 ILE A N 1
ATOM 696 C CA . ILE A 1 88 ? -14.496 1.047 -2.261 1.00 95.44 88 ILE A CA 1
ATOM 697 C C . ILE A 1 88 ? -13.704 2.354 -2.379 1.00 95.44 88 ILE A C 1
ATOM 699 O O . ILE A 1 88 ? -12.952 2.522 -3.334 1.00 95.44 88 ILE A O 1
ATOM 703 N N . CYS A 1 89 ? -13.809 3.247 -1.390 1.00 95.06 89 CYS A N 1
ATOM 704 C CA . CYS A 1 89 ? -13.030 4.484 -1.367 1.00 95.06 89 CYS A CA 1
ATOM 705 C C . CYS A 1 89 ? -11.524 4.209 -1.388 1.00 95.06 89 CYS A C 1
ATOM 707 O O . CYS A 1 89 ? -10.804 4.857 -2.140 1.00 95.06 89 CYS A O 1
ATOM 709 N N . VAL A 1 90 ? -11.050 3.238 -0.602 1.00 94.94 90 VAL A N 1
ATOM 710 C CA . VAL A 1 90 ? -9.635 2.854 -0.580 1.00 94.94 90 VAL A CA 1
ATOM 711 C C . VAL A 1 90 ? -9.188 2.371 -1.954 1.00 94.94 90 VAL A C 1
ATOM 713 O O . VAL A 1 90 ? -8.205 2.889 -2.462 1.00 94.94 90 VAL A O 1
ATOM 716 N N . TRP A 1 91 ? -9.929 1.469 -2.598 1.00 95.00 91 TRP A N 1
ATOM 717 C CA . TRP A 1 91 ? -9.612 1.011 -3.952 1.00 95.00 91 TRP A CA 1
ATOM 718 C C . TRP A 1 91 ? -9.528 2.161 -4.955 1.00 95.00 91 TRP A C 1
ATOM 720 O O . TRP A 1 91 ? -8.547 2.258 -5.687 1.00 95.00 91 TRP A O 1
ATOM 730 N N . LEU A 1 92 ? -10.516 3.058 -4.961 1.00 94.88 92 LEU A N 1
ATOM 731 C CA . LEU A 1 92 ? -10.527 4.211 -5.863 1.00 94.88 92 LEU A CA 1
ATOM 732 C C . LEU A 1 92 ? -9.321 5.123 -5.624 1.00 94.88 92 LEU A C 1
ATOM 734 O O . LEU A 1 92 ? -8.612 5.463 -6.569 1.00 94.88 92 LEU A O 1
ATOM 738 N N . VAL A 1 93 ? -9.050 5.475 -4.365 1.00 90.44 93 VAL A N 1
ATOM 739 C CA . VAL A 1 93 ? -7.909 6.320 -3.999 1.00 90.44 93 VAL A CA 1
ATOM 740 C C . VAL A 1 93 ? -6.599 5.642 -4.394 1.00 90.44 93 VAL A C 1
ATOM 742 O O . VAL A 1 93 ? -5.788 6.260 -5.074 1.00 90.44 93 VAL A O 1
ATOM 745 N N . SER A 1 94 ? -6.397 4.368 -4.059 1.00 91.31 94 SER A N 1
ATOM 746 C CA . SER A 1 94 ? -5.186 3.621 -4.422 1.00 91.31 94 SER A CA 1
ATOM 747 C C . SER A 1 94 ? -4.978 3.545 -5.934 1.00 91.31 94 SER A C 1
ATOM 749 O O . SER A 1 94 ? -3.861 3.762 -6.406 1.00 91.31 94 SER A O 1
ATOM 751 N N . CYS A 1 95 ? -6.043 3.309 -6.704 1.00 90.56 95 CYS A N 1
ATOM 752 C CA . CYS A 1 95 ? -5.991 3.300 -8.164 1.00 90.56 95 CYS A CA 1
ATOM 753 C C . CYS A 1 95 ? -5.609 4.670 -8.738 1.00 90.56 95 CYS A C 1
ATOM 755 O O . CYS A 1 95 ? -4.773 4.730 -9.643 1.00 90.56 95 CYS A O 1
ATOM 757 N N . CYS A 1 96 ? -6.171 5.757 -8.199 1.00 87.94 96 CYS A N 1
ATOM 758 C CA . CYS A 1 96 ? -5.832 7.127 -8.587 1.00 87.94 96 CYS A CA 1
ATOM 759 C C . CYS A 1 96 ? -4.373 7.471 -8.254 1.00 87.94 96 CYS A C 1
ATOM 761 O O . CYS A 1 96 ? -3.654 7.984 -9.109 1.00 87.94 96 CYS A O 1
ATOM 763 N N . LEU A 1 97 ? -3.906 7.131 -7.048 1.00 83.50 97 LEU A N 1
ATOM 764 C CA . LEU A 1 97 ? -2.518 7.352 -6.617 1.00 83.50 97 LEU A CA 1
ATOM 765 C C . LEU A 1 97 ? -1.511 6.536 -7.448 1.00 83.50 97 LEU A C 1
ATOM 767 O O . LEU A 1 97 ? -0.367 6.955 -7.616 1.00 83.50 97 LEU A O 1
ATOM 771 N N . GLY A 1 98 ? -1.923 5.387 -7.993 1.00 82.94 98 GLY A N 1
ATOM 772 C CA . GLY A 1 98 ? -1.102 4.570 -8.887 1.00 82.94 98 GLY A CA 1
ATOM 773 C C . GLY A 1 98 ? -1.006 5.098 -10.326 1.00 82.94 98 GLY A C 1
ATOM 774 O O . GLY A 1 98 ? -0.046 4.768 -11.026 1.00 82.94 98 GLY A O 1
ATOM 775 N N . MET A 1 99 ? -1.960 5.915 -10.799 1.00 82.06 99 MET A N 1
ATOM 776 C CA . MET A 1 99 ? -2.012 6.358 -12.207 1.00 82.06 99 MET A CA 1
ATOM 777 C C . MET A 1 99 ? -0.727 7.038 -12.710 1.00 82.06 99 MET A C 1
ATOM 779 O O . MET A 1 99 ? -0.300 6.725 -13.826 1.00 82.06 99 MET A O 1
ATOM 783 N N . PRO A 1 100 ? -0.056 7.917 -11.935 1.00 78.06 100 PRO A N 1
ATOM 784 C CA . PRO A 1 100 ? 1.194 8.536 -12.372 1.00 78.06 100 PRO A CA 1
ATOM 785 C C . PRO A 1 100 ? 2.274 7.508 -12.726 1.00 78.06 100 PRO A C 1
ATOM 787 O O . PRO A 1 100 ? 3.040 7.721 -13.665 1.00 78.06 100 PRO A O 1
ATOM 790 N N . ILE A 1 101 ? 2.308 6.369 -12.028 1.00 77.06 101 ILE A N 1
ATOM 791 C CA . ILE A 1 101 ? 3.291 5.299 -12.244 1.00 77.06 101 ILE A CA 1
ATOM 792 C C . ILE A 1 101 ? 2.985 4.547 -13.543 1.00 77.06 101 ILE A C 1
ATOM 794 O O . ILE A 1 101 ? 3.894 4.294 -14.332 1.00 77.06 101 ILE A O 1
ATOM 798 N N . LEU A 1 102 ? 1.704 4.282 -13.822 1.00 80.12 102 LEU A N 1
ATOM 799 C CA . LEU A 1 102 ? 1.262 3.672 -15.081 1.00 80.12 102 LEU A CA 1
ATOM 800 C C . LEU A 1 102 ? 1.671 4.513 -16.302 1.00 80.12 102 LEU A C 1
ATOM 802 O O . LEU A 1 102 ? 2.122 3.977 -17.314 1.00 80.12 102 LEU A O 1
ATOM 806 N N . LEU A 1 103 ? 1.519 5.837 -16.205 1.00 77.12 103 LEU 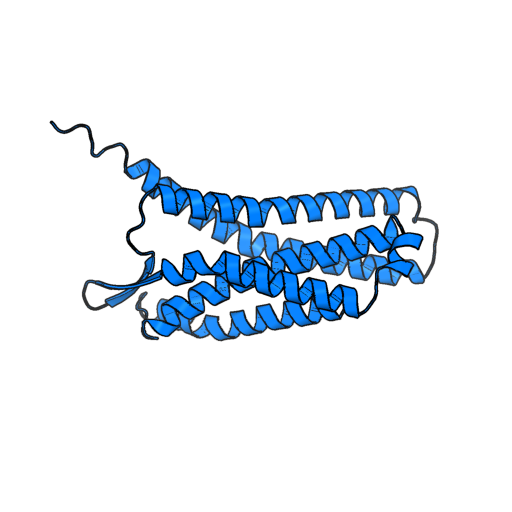A N 1
ATOM 807 C CA . LEU A 1 103 ? 1.832 6.771 -17.290 1.00 77.12 103 LEU A CA 1
ATOM 808 C C . LEU A 1 103 ? 3.338 7.012 -17.454 1.00 77.12 103 LEU A C 1
ATOM 810 O O . LEU A 1 103 ? 3.797 7.286 -18.572 1.00 77.12 103 LEU A O 1
ATOM 814 N N . SER A 1 104 ? 4.088 6.911 -16.353 1.00 73.44 104 SER A N 1
ATOM 815 C CA . SER A 1 104 ? 5.530 7.160 -16.314 1.00 73.44 104 SER A CA 1
ATOM 816 C C . SER A 1 104 ? 6.360 5.942 -16.708 1.00 73.44 104 SER A C 1
ATOM 818 O O . SER A 1 104 ? 7.475 6.131 -17.171 1.00 73.44 104 SER A O 1
ATOM 820 N N . ARG A 1 105 ? 5.847 4.711 -16.597 1.00 79.50 105 ARG A N 1
ATOM 821 C CA . ARG A 1 105 ? 6.583 3.499 -16.998 1.00 79.50 105 ARG A CA 1
ATOM 822 C C . ARG A 1 105 ? 6.586 3.283 -18.510 1.00 79.50 105 ARG A C 1
ATOM 824 O O . ARG A 1 105 ? 5.571 3.452 -19.190 1.00 79.50 105 ARG A O 1
ATOM 831 N N . GLU A 1 106 ? 7.727 2.863 -19.044 1.00 82.81 106 GLU A N 1
ATOM 832 C CA . GLU A 1 106 ? 7.888 2.470 -20.440 1.00 82.81 106 GLU A CA 1
ATOM 833 C C . GLU A 1 106 ? 8.859 1.300 -20.623 1.00 82.81 106 GLU A C 1
ATOM 835 O O . GLU A 1 106 ? 9.703 1.008 -19.778 1.00 82.81 106 GLU A O 1
ATOM 840 N N . LEU A 1 107 ? 8.723 0.623 -21.762 1.00 83.69 107 LEU A N 1
ATOM 841 C CA . LEU A 1 107 ? 9.641 -0.429 -22.172 1.00 83.69 107 LEU A CA 1
ATOM 842 C C . LEU A 1 107 ? 10.688 0.189 -23.102 1.00 83.69 107 LEU A C 1
ATOM 844 O O . LEU A 1 107 ? 10.341 0.614 -24.203 1.00 83.69 107 LEU A O 1
ATOM 848 N N . ARG A 1 108 ? 11.951 0.234 -22.675 1.00 82.81 108 ARG A N 1
ATOM 849 C CA . ARG A 1 108 ? 13.074 0.695 -23.503 1.00 82.81 108 ARG A CA 1
ATOM 850 C C . ARG A 1 108 ? 13.875 -0.482 -24.029 1.00 82.81 108 ARG A C 1
ATOM 852 O O . ARG A 1 108 ? 14.065 -1.461 -23.321 1.00 82.81 108 ARG A O 1
ATOM 859 N N . LYS A 1 109 ? 14.370 -0.376 -25.260 1.00 82.50 109 LYS A N 1
ATOM 860 C CA . LYS A 1 109 ? 15.349 -1.311 -25.825 1.00 82.50 109 LYS A CA 1
ATOM 861 C C . LYS A 1 109 ? 16.727 -0.665 -25.786 1.00 82.50 109 LYS A C 1
ATOM 863 O O . LYS A 1 109 ? 16.880 0.444 -26.289 1.00 82.50 109 LYS A O 1
ATOM 868 N N . GLN A 1 110 ? 17.706 -1.343 -25.203 1.00 80.25 110 GLN A N 1
ATOM 869 C CA . GLN A 1 110 ? 19.083 -0.871 -25.125 1.00 80.25 110 GLN A CA 1
ATOM 870 C C . GLN A 1 110 ? 20.040 -2.063 -25.241 1.00 80.25 110 GLN A C 1
ATOM 872 O O . GLN A 1 110 ? 19.848 -3.071 -24.568 1.00 80.25 110 GLN A O 1
ATOM 877 N N . TYR A 1 111 ? 21.038 -1.967 -26.128 1.00 79.06 111 TYR A N 1
ATOM 878 C CA . TYR A 1 111 ? 22.046 -3.015 -26.372 1.00 79.06 111 TYR A CA 1
ATOM 879 C C . TYR A 1 111 ? 21.465 -4.429 -26.591 1.00 79.06 111 TYR A C 1
ATOM 881 O O . TYR A 1 111 ? 21.960 -5.411 -26.050 1.00 79.06 111 TYR A O 1
ATOM 889 N N . GLY A 1 112 ? 20.371 -4.540 -27.355 1.00 78.62 112 GLY A N 1
ATOM 890 C CA . GLY A 1 112 ? 19.711 -5.825 -27.633 1.00 78.62 112 GLY A CA 1
ATOM 891 C C . GLY A 1 112 ? 18.837 -6.373 -26.495 1.00 78.62 112 GLY A C 1
ATOM 892 O O . GLY A 1 112 ? 18.120 -7.347 -26.709 1.00 78.62 112 GLY A O 1
ATOM 893 N N . LYS A 1 113 ? 18.819 -5.723 -25.324 1.00 80.38 113 LYS A N 1
ATOM 894 C CA . LYS A 1 113 ? 17.959 -6.058 -24.181 1.00 80.38 113 LYS A CA 1
ATOM 895 C C . LYS A 1 113 ? 16.790 -5.082 -24.046 1.00 80.38 113 LYS A C 1
ATOM 897 O O . LYS A 1 113 ? 16.850 -3.930 -24.474 1.00 80.38 113 LYS A O 1
ATOM 902 N N . THR A 1 114 ? 15.698 -5.551 -23.458 1.00 84.62 114 THR A N 1
ATOM 903 C CA . THR A 1 114 ? 14.507 -4.759 -23.121 1.00 84.62 114 THR A CA 1
ATOM 904 C C . THR A 1 114 ? 14.469 -4.484 -21.624 1.00 84.62 114 THR A C 1
ATOM 906 O O . THR A 1 114 ? 14.575 -5.411 -20.838 1.00 84.62 114 THR A O 1
ATOM 909 N N . TYR A 1 115 ? 14.247 -3.237 -21.222 1.00 80.69 115 TYR A N 1
ATOM 910 C CA . TYR A 1 115 ? 14.188 -2.809 -19.827 1.00 80.69 115 TYR A CA 1
ATOM 911 C C . TYR A 1 115 ? 12.857 -2.124 -19.537 1.00 80.69 115 TYR A C 1
ATOM 913 O O . TYR A 1 115 ? 12.409 -1.265 -20.302 1.00 80.69 115 TYR A O 1
ATOM 921 N N . CYS A 1 116 ? 12.228 -2.481 -18.419 1.00 81.50 116 CYS A N 1
ATOM 922 C CA . CYS A 1 116 ? 11.053 -1.783 -17.912 1.00 81.50 116 CYS A CA 1
ATOM 923 C C . CYS A 1 116 ? 11.516 -0.632 -17.012 1.00 81.50 116 CYS A C 1
ATOM 925 O O . CYS A 1 116 ? 11.826 -0.840 -15.841 1.00 81.50 116 CYS A O 1
ATOM 927 N N . THR A 1 117 ? 11.591 0.582 -17.557 1.00 79.31 117 THR A N 1
ATOM 928 C CA . THR A 1 117 ? 12.144 1.759 -16.869 1.00 79.31 117 THR A CA 1
ATOM 929 C C . THR A 1 117 ? 11.143 2.905 -16.824 1.00 79.31 117 THR A C 1
ATOM 931 O O . THR A 1 117 ? 10.169 2.948 -17.574 1.00 79.31 117 THR A O 1
ATOM 934 N N . ASP A 1 118 ? 11.369 3.844 -15.915 1.00 74.19 118 ASP A N 1
ATOM 935 C CA . ASP A 1 118 ? 10.657 5.114 -15.922 1.00 74.19 118 ASP A CA 1
ATOM 936 C C . ASP A 1 118 ? 11.082 5.942 -17.150 1.00 74.19 118 ASP A C 1
ATOM 938 O O . ASP A 1 118 ? 12.253 5.942 -17.547 1.00 74.19 118 ASP A O 1
ATOM 942 N N . LYS A 1 119 ? 10.115 6.633 -17.758 1.00 73.81 119 LYS A N 1
ATOM 943 C CA . LYS A 1 119 ? 10.319 7.642 -18.801 1.00 73.81 119 LYS A CA 1
ATOM 944 C C . LYS A 1 119 ? 11.289 8.704 -18.311 1.00 73.81 119 LYS A C 1
ATOM 946 O O . LYS A 1 119 ? 11.347 8.983 -17.118 1.00 73.81 119 LYS A O 1
ATOM 951 N N . ALA A 1 120 ? 11.978 9.363 -19.241 1.00 63.00 120 ALA A N 1
ATOM 952 C CA . ALA A 1 120 ? 12.689 10.597 -18.930 1.00 63.00 120 ALA A CA 1
ATOM 953 C C . ALA A 1 120 ? 11.687 11.609 -18.341 1.00 63.00 120 ALA A C 1
ATOM 955 O O . ALA A 1 120 ? 10.794 12.098 -19.035 1.00 63.00 120 ALA A O 1
ATOM 956 N N . VAL A 1 121 ? 11.782 11.842 -17.035 1.00 63.09 121 VAL A N 1
ATOM 957 C CA . VAL A 1 121 ? 10.905 12.736 -16.278 1.00 63.09 121 VAL A CA 1
ATOM 958 C C . VAL A 1 121 ? 11.668 13.996 -15.918 1.00 63.09 121 VAL A C 1
ATOM 960 O O . VAL A 1 121 ? 12.827 13.938 -15.522 1.00 63.09 121 VAL A O 1
ATOM 963 N N . THR A 1 122 ? 10.995 15.135 -16.038 1.00 62.81 122 THR A N 1
ATOM 964 C CA . THR A 1 122 ? 11.462 16.401 -15.479 1.00 62.81 122 THR A CA 1
ATOM 965 C C . THR A 1 122 ? 11.543 16.308 -13.957 1.00 62.81 122 THR A C 1
ATOM 967 O O . THR A 1 122 ? 10.719 15.634 -13.328 1.00 62.81 122 THR A O 1
ATOM 970 N N . GLU A 1 123 ? 12.492 17.028 -13.356 1.00 64.25 123 GLU A N 1
ATOM 971 C CA . GLU A 1 123 ? 12.707 17.041 -11.903 1.00 64.25 123 GLU A CA 1
ATOM 972 C C . GLU A 1 123 ? 11.417 17.332 -11.120 1.00 64.25 123 GLU A C 1
ATOM 974 O O . GLU A 1 123 ? 11.125 16.683 -10.119 1.00 64.25 123 GLU A O 1
ATOM 979 N N . VAL A 1 124 ? 10.559 18.210 -11.645 1.00 65.25 124 VAL A N 1
ATOM 980 C CA . VAL A 1 124 ? 9.263 18.562 -11.042 1.00 65.25 124 VAL A CA 1
ATOM 981 C C . VAL A 1 124 ? 8.323 17.353 -10.912 1.00 65.25 124 VAL A C 1
ATOM 983 O O . VAL A 1 124 ? 7.686 17.176 -9.875 1.00 65.25 124 VAL A O 1
ATOM 986 N N . LYS A 1 125 ? 8.236 16.475 -11.923 1.00 67.19 125 LYS A N 1
ATOM 987 C CA . LYS A 1 125 ? 7.382 15.268 -11.863 1.00 67.19 125 LYS A CA 1
ATOM 988 C C . LYS A 1 125 ? 7.931 14.225 -10.895 1.00 67.19 125 LYS A C 1
ATOM 990 O O . LYS A 1 125 ? 7.159 13.502 -10.260 1.00 67.19 125 LYS A O 1
ATOM 995 N N . LEU A 1 126 ? 9.253 14.163 -10.791 1.00 65.69 126 LEU A N 1
ATOM 996 C CA . LEU A 1 126 ? 9.973 13.281 -9.886 1.00 65.69 126 LEU A CA 1
ATOM 997 C C . LEU A 1 126 ? 9.739 13.705 -8.428 1.00 65.69 126 LEU A C 1
ATOM 999 O O . LEU A 1 126 ? 9.309 12.889 -7.617 1.00 65.69 126 LEU A O 1
ATOM 1003 N N . ILE A 1 127 ? 9.903 14.998 -8.135 1.00 67.00 127 ILE A N 1
ATOM 1004 C CA . ILE A 1 127 ? 9.648 15.602 -6.822 1.00 67.00 127 ILE A CA 1
ATOM 1005 C C . ILE A 1 127 ? 8.173 15.459 -6.438 1.00 67.00 127 ILE A C 1
ATOM 1007 O O . ILE A 1 127 ? 7.875 15.035 -5.327 1.00 67.00 127 ILE A O 1
ATOM 1011 N N . MET A 1 128 ? 7.235 15.723 -7.352 1.00 69.75 128 MET A N 1
ATOM 1012 C CA . MET A 1 128 ? 5.804 15.542 -7.076 1.00 69.75 128 MET A CA 1
ATOM 1013 C C . MET A 1 128 ? 5.457 14.086 -6.759 1.00 69.75 128 MET A C 1
ATOM 1015 O O . MET A 1 128 ? 4.752 13.822 -5.790 1.00 69.75 128 MET A O 1
ATOM 1019 N N . SER A 1 129 ? 5.990 13.129 -7.525 1.00 67.31 129 SER A N 1
ATOM 1020 C CA . SER A 1 129 ? 5.772 11.700 -7.263 1.00 67.31 129 SER A CA 1
ATOM 1021 C C . SER A 1 129 ? 6.382 11.265 -5.928 1.00 67.31 129 SER A C 1
ATOM 1023 O O . SER A 1 129 ? 5.775 10.474 -5.210 1.00 67.31 129 SER A O 1
ATOM 1025 N N . LEU A 1 130 ? 7.550 11.807 -5.569 1.00 66.44 130 LEU A N 1
ATOM 1026 C CA . LEU A 1 130 ? 8.187 11.580 -4.274 1.00 66.44 130 LEU A CA 1
ATOM 1027 C C . LEU A 1 130 ? 7.380 12.159 -3.113 1.00 66.44 130 LEU A C 1
ATOM 1029 O O . LEU A 1 130 ? 7.153 11.464 -2.130 1.00 66.44 130 LEU A O 1
ATOM 1033 N N . MET A 1 131 ? 6.930 13.406 -3.219 1.00 71.56 131 MET A N 1
ATOM 1034 C CA . MET A 1 131 ? 6.142 14.065 -2.175 1.00 71.56 131 MET A CA 1
ATOM 1035 C C . MET A 1 131 ? 4.833 13.320 -1.933 1.00 71.56 131 MET A C 1
ATOM 1037 O O . MET A 1 131 ? 4.433 13.110 -0.792 1.00 71.56 131 MET A O 1
ATOM 1041 N N . LEU A 1 132 ? 4.196 12.860 -3.007 1.00 72.38 132 LEU A N 1
ATOM 1042 C CA . LEU A 1 132 ? 2.946 12.115 -2.960 1.00 72.38 132 LEU A CA 1
ATOM 1043 C C . LEU A 1 132 ? 3.154 10.714 -2.364 1.00 72.38 132 LEU A C 1
ATOM 1045 O O . LEU A 1 132 ? 2.346 10.282 -1.548 1.00 72.38 132 LEU A O 1
ATOM 1049 N N . LEU A 1 133 ? 4.277 10.057 -2.674 1.00 70.38 133 LEU A N 1
ATOM 1050 C CA . LEU A 1 133 ? 4.698 8.795 -2.058 1.00 70.38 133 LEU A CA 1
ATOM 1051 C C . LEU A 1 133 ? 4.978 8.956 -0.556 1.00 70.38 133 LEU A C 1
ATOM 1053 O O . LEU A 1 133 ? 4.461 8.187 0.250 1.00 70.38 133 LEU A O 1
ATOM 1057 N N . ILE A 1 134 ? 5.764 9.966 -0.174 1.00 70.06 134 ILE A N 1
ATOM 1058 C CA . ILE A 1 134 ? 6.107 10.257 1.223 1.00 70.06 134 ILE A CA 1
ATOM 1059 C C . ILE A 1 134 ? 4.834 10.581 2.003 1.00 70.06 134 ILE A C 1
ATOM 1061 O O . ILE A 1 134 ? 4.582 9.982 3.044 1.00 70.06 134 ILE A O 1
ATOM 1065 N N . LEU A 1 135 ? 3.988 11.472 1.489 1.00 73.50 135 LEU A N 1
ATOM 1066 C CA . LEU A 1 135 ? 2.761 11.863 2.171 1.00 73.50 135 LEU A CA 1
ATOM 1067 C C . LEU A 1 135 ? 1.792 10.681 2.296 1.00 73.50 135 LEU A C 1
ATOM 1069 O O . LEU A 1 135 ? 1.296 10.414 3.388 1.00 73.50 135 LEU A O 1
ATOM 1073 N N . ALA A 1 136 ? 1.574 9.926 1.217 1.00 72.12 136 ALA A N 1
ATOM 1074 C CA . ALA A 1 136 ? 0.668 8.778 1.212 1.00 72.12 136 ALA A CA 1
ATOM 1075 C C . ALA A 1 136 ? 1.192 7.574 2.010 1.00 72.12 136 ALA A C 1
ATOM 1077 O O . ALA A 1 136 ? 0.409 6.684 2.325 1.00 72.12 136 ALA A O 1
ATOM 1078 N N . PHE A 1 137 ? 2.480 7.528 2.356 1.00 72.31 137 PHE A N 1
ATOM 1079 C CA . PHE A 1 137 ? 3.066 6.444 3.143 1.00 72.31 137 PHE A CA 1
ATOM 1080 C C . PHE A 1 137 ? 3.274 6.828 4.616 1.00 72.31 137 PHE A C 1
ATOM 1082 O O . PHE A 1 137 ? 2.807 6.134 5.521 1.00 72.31 137 PHE A O 1
ATOM 1089 N N . PHE A 1 138 ? 3.918 7.965 4.890 1.00 76.00 138 PHE A N 1
ATOM 1090 C CA . PHE A 1 138 ? 4.232 8.390 6.256 1.00 76.00 138 PHE A CA 1
ATOM 1091 C C . PHE A 1 138 ? 2.997 8.849 7.029 1.00 76.00 138 PHE A C 1
ATOM 1093 O O . PHE A 1 138 ? 2.885 8.539 8.215 1.00 76.00 138 PHE A O 1
ATOM 1100 N N . PHE A 1 139 ? 2.046 9.539 6.390 1.00 75.56 139 PHE A N 1
ATOM 1101 C CA . PHE A 1 139 ? 0.845 9.997 7.092 1.00 75.56 139 PHE A CA 1
ATOM 1102 C C . PHE A 1 139 ? 0.002 8.817 7.620 1.00 75.56 139 PHE A C 1
ATOM 1104 O O . PHE A 1 139 ? -0.300 8.794 8.820 1.00 75.56 139 PHE A O 1
ATOM 1111 N N . PRO A 1 140 ? -0.303 7.778 6.814 1.00 75.75 140 PRO A N 1
ATOM 1112 C CA . PRO A 1 140 ? -0.946 6.566 7.319 1.00 75.75 140 PRO A CA 1
ATOM 1113 C C . PRO A 1 140 ? -0.147 5.842 8.406 1.00 75.75 140 PRO A C 1
ATOM 1115 O O . PRO A 1 140 ? -0.744 5.389 9.383 1.00 75.75 140 PRO A O 1
ATOM 1118 N N . LEU A 1 141 ? 1.186 5.766 8.293 1.00 75.50 141 LEU A N 1
ATOM 1119 C CA . LEU A 1 141 ? 2.030 5.138 9.316 1.00 75.50 141 LEU A CA 1
ATOM 1120 C C . LEU A 1 141 ? 1.978 5.868 10.659 1.00 75.50 141 LEU A C 1
ATOM 1122 O O . LEU A 1 141 ? 1.809 5.228 11.698 1.00 75.50 141 LEU A O 1
ATOM 1126 N N . LEU A 1 142 ? 2.083 7.198 10.655 1.00 78.62 142 LEU A N 1
ATOM 1127 C CA . LEU A 1 142 ? 1.999 8.010 11.871 1.00 78.62 142 LEU A CA 1
ATOM 1128 C C . LEU A 1 142 ? 0.611 7.904 12.514 1.00 78.62 142 LEU A C 1
ATOM 1130 O O . LEU A 1 142 ? 0.491 7.761 13.734 1.00 78.62 142 LEU A O 1
ATOM 1134 N N . SER A 1 143 ? -0.447 7.901 11.699 1.00 78.94 143 SER A N 1
ATOM 1135 C CA . SER A 1 143 ? -1.815 7.668 12.168 1.00 78.94 143 SER A CA 1
ATOM 1136 C C . SER A 1 143 ? -1.962 6.292 12.830 1.00 78.94 143 SER A C 1
ATOM 1138 O O . SER A 1 143 ? -2.500 6.181 13.930 1.00 78.94 143 SER A O 1
ATOM 1140 N N . ILE A 1 144 ? -1.411 5.240 12.223 1.00 78.31 144 ILE A N 1
ATOM 1141 C CA . ILE A 1 144 ? -1.405 3.897 12.807 1.00 78.31 144 ILE A CA 1
ATOM 1142 C C . ILE A 1 144 ? -0.647 3.895 14.145 1.00 78.31 144 ILE A C 1
ATOM 1144 O O . ILE A 1 144 ? -1.186 3.432 15.153 1.00 78.31 144 ILE A O 1
ATOM 1148 N N . LEU A 1 145 ? 0.569 4.448 14.191 1.00 78.00 145 LEU A N 1
ATOM 1149 C CA . LEU A 1 145 ? 1.406 4.460 15.393 1.00 78.00 145 LEU A CA 1
ATOM 1150 C C . LEU A 1 145 ? 0.729 5.195 16.556 1.00 78.00 145 LEU A C 1
ATOM 1152 O O . LEU A 1 145 ? 0.693 4.684 17.675 1.00 78.00 145 LEU A O 1
ATOM 1156 N N . THR A 1 146 ? 0.145 6.365 16.293 1.00 79.19 146 THR A N 1
ATOM 1157 C CA . THR A 1 146 ? -0.590 7.140 17.303 1.00 79.19 146 THR A CA 1
ATOM 1158 C C . THR A 1 146 ? -1.791 6.364 17.840 1.00 79.19 146 THR A C 1
ATOM 1160 O O . THR A 1 146 ? -1.943 6.256 19.061 1.00 79.19 146 THR A O 1
ATOM 1163 N N . PHE A 1 147 ? -2.582 5.725 16.970 1.00 78.62 147 PHE A N 1
ATOM 1164 C CA . PHE A 1 147 ? -3.690 4.871 17.401 1.00 78.62 147 PHE A CA 1
ATOM 1165 C C . PHE A 1 147 ? -3.216 3.704 18.274 1.00 78.62 147 PHE A C 1
ATOM 1167 O O . PHE A 1 147 ? -3.808 3.464 19.329 1.00 78.62 147 PHE A O 1
ATOM 1174 N N . TYR A 1 148 ? -2.133 3.013 17.907 1.00 76.25 148 TYR A N 1
ATOM 1175 C CA . TYR A 1 148 ? -1.597 1.905 18.707 1.00 76.25 148 TYR A CA 1
ATOM 1176 C C . TYR A 1 148 ? -1.004 2.357 20.040 1.00 76.25 148 TYR A C 1
ATOM 1178 O O . TYR A 1 148 ? -1.233 1.697 21.058 1.00 76.25 148 TYR A O 1
ATOM 1186 N N . CYS A 1 149 ? -0.300 3.487 20.073 1.00 76.94 149 CYS A N 1
ATOM 1187 C CA . CYS A 1 149 ? 0.211 4.080 21.306 1.00 76.94 149 CYS A CA 1
ATOM 1188 C C . CYS A 1 149 ? -0.931 4.415 22.275 1.00 76.94 149 CYS A C 1
ATOM 1190 O O . CYS A 1 149 ? -0.872 4.042 23.448 1.00 76.94 149 CYS A O 1
ATOM 1192 N N . SER A 1 150 ? -2.004 5.051 21.796 1.00 77.12 150 SER A N 1
ATOM 1193 C CA . SER A 1 150 ? -3.185 5.355 22.613 1.00 77.12 150 SER A CA 1
ATOM 1194 C C . SER A 1 150 ? -3.904 4.096 23.105 1.00 77.12 150 SER A C 1
ATOM 1196 O O . SER A 1 150 ? -4.261 4.017 24.282 1.00 77.12 150 SER A O 1
ATOM 1198 N N . ILE A 1 151 ? -4.081 3.093 22.236 1.00 73.88 151 ILE A N 1
ATOM 1199 C CA . ILE A 1 151 ? -4.705 1.811 22.597 1.00 73.88 151 ILE A CA 1
ATOM 1200 C C . ILE A 1 151 ? -3.884 1.103 23.679 1.00 73.88 151 ILE A C 1
ATOM 1202 O O . ILE A 1 151 ? -4.447 0.653 24.674 1.00 73.88 151 ILE A O 1
ATOM 1206 N N . THR A 1 152 ? -2.561 1.038 23.518 1.00 71.00 152 THR A N 1
ATOM 1207 C CA . THR A 1 152 ? -1.657 0.347 24.449 1.00 71.00 152 THR A CA 1
ATOM 1208 C C . THR A 1 152 ? -1.612 1.048 25.801 1.00 71.00 152 THR A C 1
ATOM 1210 O O . THR A 1 152 ? -1.759 0.390 26.827 1.00 71.00 152 THR A O 1
ATOM 1213 N N . LYS A 1 153 ? -1.516 2.386 25.825 1.00 74.94 153 LYS A N 1
ATOM 1214 C CA . LYS A 1 153 ? -1.571 3.166 27.072 1.00 74.94 153 LYS A CA 1
ATOM 1215 C C . LYS A 1 153 ? -2.871 2.915 27.834 1.00 74.94 153 LYS A C 1
ATOM 1217 O O . LYS A 1 153 ? -2.836 2.613 29.023 1.00 74.94 153 LYS A O 1
ATOM 1222 N N . ARG A 1 154 ? -4.024 2.966 27.157 1.00 71.38 154 ARG A N 1
ATOM 1223 C CA . ARG A 1 154 ? -5.319 2.725 27.813 1.00 71.38 154 ARG A CA 1
ATOM 1224 C C . ARG A 1 154 ? -5.483 1.273 28.263 1.00 71.38 154 ARG A C 1
ATOM 1226 O O . ARG A 1 154 ? -6.095 1.022 29.301 1.00 71.38 154 ARG A O 1
ATOM 1233 N N . LEU A 1 155 ? -4.908 0.330 27.516 1.00 69.88 155 LEU A N 1
ATOM 1234 C CA . LEU A 1 155 ? -4.910 -1.082 27.874 1.00 69.88 155 LEU A CA 1
ATOM 1235 C C . LEU A 1 155 ? -4.061 -1.356 29.129 1.00 69.88 155 LEU A C 1
ATOM 1237 O O . LEU A 1 155 ? -4.509 -2.098 30.002 1.00 69.88 155 LEU A O 1
ATOM 1241 N N . CYS A 1 156 ? -2.887 -0.725 29.237 1.00 68.06 156 CYS A N 1
ATOM 1242 C CA . CYS A 1 156 ? -2.008 -0.824 30.404 1.00 68.06 156 CYS A CA 1
ATOM 1243 C C . CYS A 1 156 ? -2.608 -0.159 31.650 1.00 68.06 156 CYS A C 1
ATOM 1245 O O . CYS A 1 156 ? -2.506 -0.717 32.734 1.00 68.06 156 CYS A O 1
ATOM 1247 N N . VAL A 1 157 ? -3.262 0.999 31.507 1.00 66.75 157 VAL A N 1
ATOM 1248 C CA . VAL A 1 157 ? -3.766 1.772 32.659 1.00 66.75 157 VAL A CA 1
ATOM 1249 C C . VAL A 1 157 ? -5.100 1.240 33.203 1.00 66.75 157 VAL A C 1
ATOM 1251 O O . VAL A 1 157 ? -5.304 1.241 34.412 1.00 66.75 157 VAL A O 1
ATOM 1254 N N . HIS A 1 158 ? -6.019 0.768 32.349 1.00 60.75 158 HIS A N 1
ATOM 1255 C CA . HIS A 1 158 ? -7.400 0.467 32.775 1.00 60.75 158 HIS A CA 1
ATOM 1256 C C . HIS A 1 158 ? -7.848 -0.990 32.611 1.00 60.75 158 HIS A C 1
ATOM 1258 O O . HIS A 1 158 ? -8.788 -1.418 33.277 1.00 60.75 158 HIS A O 1
ATOM 1264 N N . TYR A 1 159 ? -7.210 -1.773 31.741 1.00 57.72 159 TYR A N 1
ATOM 1265 C CA . TYR A 1 159 ? -7.738 -3.074 31.299 1.00 57.72 159 TYR A CA 1
ATOM 1266 C C . TYR A 1 159 ? -6.979 -4.287 31.855 1.00 57.72 159 TYR A C 1
ATOM 1268 O O . TYR A 1 159 ? -7.225 -5.429 31.450 1.00 57.72 159 TYR A O 1
ATOM 1276 N N . GLN A 1 160 ? -6.081 -4.075 32.819 1.00 53.66 160 GLN A N 1
ATOM 1277 C CA . GLN A 1 160 ? -5.342 -5.156 33.476 1.00 53.66 160 GLN A CA 1
ATOM 1278 C C . GLN A 1 160 ? -6.221 -5.999 34.429 1.00 53.66 160 GLN A C 1
ATOM 1280 O O . GLN A 1 160 ? -5.765 -7.021 34.930 1.00 53.66 160 GLN A O 1
ATOM 1285 N N . LYS A 1 161 ? -7.502 -5.633 34.628 1.00 53.56 161 LYS A N 1
ATOM 1286 C CA . LYS A 1 161 ? -8.442 -6.306 35.549 1.00 53.56 161 LYS A CA 1
ATOM 1287 C C . LYS A 1 161 ? -9.580 -7.146 34.921 1.00 53.56 161 LYS A C 1
ATOM 1289 O O . LYS A 1 161 ? -10.393 -7.650 35.685 1.00 53.56 161 LYS A O 1
ATOM 1294 N N . ALA A 1 162 ? -9.678 -7.378 33.599 1.00 50.81 162 ALA A N 1
ATOM 1295 C CA . ALA A 1 162 ? -10.871 -8.054 33.033 1.00 50.81 162 ALA A CA 1
ATOM 1296 C C . ALA A 1 162 ? -10.648 -9.140 31.937 1.00 50.81 162 ALA A C 1
ATOM 1298 O O . ALA A 1 162 ? -9.924 -8.956 30.962 1.00 50.81 162 ALA A O 1
ATOM 1299 N N . GLY A 1 163 ? -11.332 -10.289 32.119 1.00 58.16 163 GLY A N 1
ATOM 1300 C CA . GLY A 1 163 ? -12.158 -11.031 31.138 1.00 58.16 163 GLY A CA 1
ATOM 1301 C C . GLY A 1 163 ? -11.576 -11.804 29.923 1.00 58.16 163 GLY A C 1
ATOM 1302 O O . GLY A 1 163 ? -10.633 -11.399 29.247 1.00 58.16 163 GLY A O 1
ATOM 1303 N N . LYS A 1 164 ? -12.271 -12.894 29.521 1.00 54.53 164 LYS A N 1
ATOM 1304 C CA . LYS A 1 164 ? -12.071 -13.647 28.247 1.00 54.53 164 LYS A CA 1
ATOM 1305 C C . LYS A 1 164 ? -12.311 -12.795 26.981 1.00 54.53 164 LYS A C 1
ATOM 1307 O O . LYS A 1 164 ? -11.713 -13.076 25.940 1.00 54.53 164 LYS A O 1
ATOM 1312 N N . ARG A 1 165 ? -13.169 -11.765 27.051 1.00 56.28 165 ARG A N 1
ATOM 1313 C CA . ARG A 1 165 ? -13.534 -10.883 25.920 1.00 56.28 165 ARG A CA 1
ATOM 1314 C C . ARG A 1 165 ? -12.348 -10.006 25.469 1.00 56.28 165 ARG A C 1
ATOM 1316 O O . ARG A 1 165 ? -12.162 -9.817 24.269 1.00 56.28 165 ARG A O 1
ATOM 1323 N N . ASP A 1 166 ? -11.458 -9.639 26.394 1.00 66.50 166 ASP A N 1
ATOM 1324 C CA . ASP A 1 166 ? -10.241 -8.866 26.104 1.00 66.50 166 ASP A CA 1
ATOM 1325 C C . ASP A 1 166 ? -9.097 -9.698 25.517 1.00 66.50 166 ASP A C 1
ATOM 1327 O O . ASP A 1 166 ? -8.228 -9.162 24.831 1.00 66.50 166 ASP A O 1
ATOM 1331 N N . LYS A 1 167 ? -9.084 -11.025 25.712 1.00 66.75 167 LYS A N 1
ATOM 1332 C CA . LYS A 1 167 ? -8.084 -11.900 25.067 1.00 66.75 167 LYS A CA 1
ATOM 1333 C C . LYS A 1 167 ? -8.247 -11.927 23.542 1.00 66.75 167 LYS A C 1
ATOM 1335 O O . LYS A 1 167 ? -7.252 -11.839 22.827 1.00 66.75 167 LYS A O 1
ATOM 1340 N N . LYS A 1 168 ? -9.487 -11.997 23.035 1.00 66.81 168 LYS A N 1
ATOM 1341 C CA . LYS A 1 168 ? -9.764 -11.944 21.584 1.00 66.81 168 LYS A CA 1
ATOM 1342 C C . LYS A 1 168 ? -9.370 -10.588 20.987 1.00 66.81 168 LYS A C 1
ATOM 1344 O O . LYS A 1 168 ? -8.744 -10.553 19.933 1.00 66.81 168 LYS A O 1
ATOM 1349 N N . LEU A 1 169 ? -9.664 -9.493 21.692 1.00 67.94 169 LEU A N 1
ATOM 1350 C CA . LEU A 1 169 ? -9.306 -8.137 21.271 1.00 67.94 169 LEU A CA 1
ATOM 1351 C C . LEU A 1 169 ? -7.783 -7.927 21.235 1.00 67.94 169 LEU A C 1
ATOM 1353 O O . LEU A 1 169 ? -7.258 -7.484 20.215 1.00 67.94 169 LEU A O 1
ATOM 1357 N N . ARG A 1 170 ? -7.065 -8.321 22.299 1.00 70.88 170 ARG A N 1
ATOM 1358 C CA . ARG A 1 170 ? -5.591 -8.298 22.355 1.00 70.88 170 ARG A CA 1
ATOM 1359 C C . ARG A 1 170 ? -4.960 -9.102 21.219 1.00 70.88 170 ARG A C 1
ATOM 1361 O O . ARG A 1 170 ? -4.015 -8.630 20.597 1.00 70.88 170 ARG A O 1
ATOM 1368 N N . LYS A 1 171 ? -5.510 -10.282 20.904 1.00 74.44 171 LYS A N 1
ATOM 1369 C CA . LYS A 1 171 ? -5.053 -11.098 19.769 1.00 74.44 171 LYS A CA 1
ATOM 1370 C C . LYS A 1 171 ? -5.239 -10.363 18.438 1.00 74.44 171 LYS A C 1
ATOM 1372 O O . LYS A 1 171 ? -4.305 -10.329 17.648 1.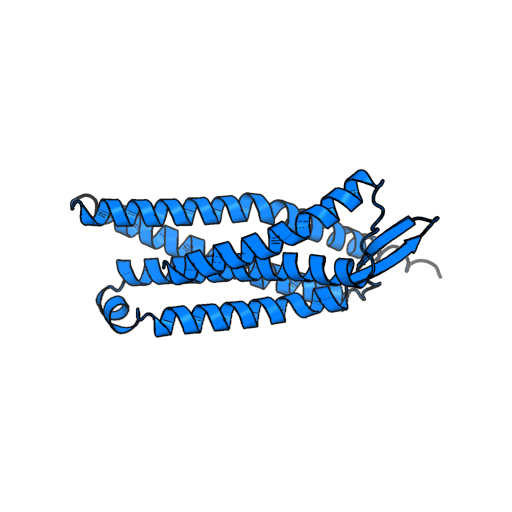00 74.44 171 LYS A O 1
ATOM 1377 N N . SER A 1 172 ? -6.391 -9.731 18.205 1.00 70.56 172 SER A N 1
ATOM 1378 C CA . SER A 1 172 ? -6.620 -8.929 16.994 1.00 70.56 172 SER A CA 1
ATOM 1379 C C . SER A 1 172 ? -5.674 -7.728 16.882 1.00 70.56 172 SER A C 1
ATOM 1381 O O . SER A 1 172 ? -5.140 -7.502 15.806 1.00 70.56 172 SER A O 1
ATOM 1383 N N . ILE A 1 173 ? -5.429 -6.991 17.971 1.00 71.31 173 ILE A N 1
ATOM 1384 C CA . ILE A 1 173 ? -4.467 -5.869 18.008 1.00 71.31 173 ILE A CA 1
ATOM 1385 C C . ILE A 1 173 ? -3.058 -6.368 17.673 1.00 71.31 173 ILE A C 1
ATOM 1387 O O . ILE A 1 173 ? -2.395 -5.791 16.819 1.00 71.31 173 ILE A O 1
ATOM 1391 N N . LYS A 1 174 ? -2.625 -7.473 18.298 1.00 76.62 174 LYS A N 1
ATOM 1392 C CA . LYS A 1 174 ? -1.318 -8.088 18.034 1.00 76.62 174 LYS A CA 1
ATOM 1393 C C . LYS A 1 174 ? -1.171 -8.496 16.566 1.00 76.62 174 LYS A C 1
ATOM 1395 O O . LYS A 1 174 ? -0.125 -8.250 15.986 1.00 76.62 174 LYS A O 1
ATOM 1400 N N . ILE A 1 175 ? -2.210 -9.083 15.965 1.00 77.81 175 ILE A N 1
ATOM 1401 C CA . ILE A 1 175 ? -2.204 -9.454 14.542 1.00 77.81 175 ILE A CA 1
ATOM 1402 C C . ILE A 1 175 ? -2.011 -8.216 13.668 1.00 77.81 175 ILE A C 1
ATOM 1404 O O . ILE A 1 175 ? -1.116 -8.211 12.836 1.00 77.81 175 ILE A O 1
ATOM 1408 N N . VAL A 1 176 ? -2.797 -7.156 13.866 1.00 74.00 176 VAL A N 1
ATOM 1409 C CA . VAL A 1 176 ? -2.668 -5.960 13.022 1.00 74.00 176 VAL A CA 1
ATOM 1410 C C . VAL A 1 176 ? -1.317 -5.271 13.237 1.00 74.00 176 VAL A C 1
ATOM 1412 O O . VAL A 1 176 ? -0.713 -4.849 12.262 1.00 74.00 176 VAL A O 1
ATOM 1415 N N . PHE A 1 177 ? -0.790 -5.235 14.466 1.00 74.44 177 PHE A N 1
ATOM 1416 C CA . PHE A 1 177 ? 0.568 -4.742 14.721 1.00 74.44 177 PHE A CA 1
ATOM 1417 C C . PHE A 1 177 ? 1.629 -5.547 13.959 1.00 74.44 177 PHE A C 1
ATOM 1419 O O . PHE A 1 177 ? 2.491 -4.956 13.321 1.00 74.44 177 PHE A O 1
ATOM 1426 N N . ILE A 1 178 ? 1.544 -6.882 13.978 1.00 80.25 178 ILE A N 1
ATOM 1427 C CA . ILE A 1 178 ? 2.452 -7.751 13.215 1.00 80.25 178 ILE A CA 1
ATOM 1428 C C . ILE A 1 178 ? 2.343 -7.461 11.715 1.00 80.25 178 ILE A C 1
ATOM 1430 O O . ILE A 1 178 ? 3.367 -7.325 11.057 1.00 80.25 178 ILE A O 1
ATOM 1434 N N . VAL A 1 179 ? 1.126 -7.323 11.179 1.00 79.38 179 VAL A N 1
ATOM 1435 C CA . VAL A 1 179 ? 0.918 -7.032 9.751 1.00 79.38 179 VAL A CA 1
ATOM 1436 C C . VAL A 1 179 ? 1.484 -5.658 9.377 1.00 79.38 179 VAL A C 1
ATOM 1438 O O . VAL A 1 179 ? 2.147 -5.534 8.353 1.00 79.38 179 VAL A O 1
ATOM 1441 N N . VAL A 1 180 ? 1.296 -4.637 10.218 1.00 77.06 180 VAL A N 1
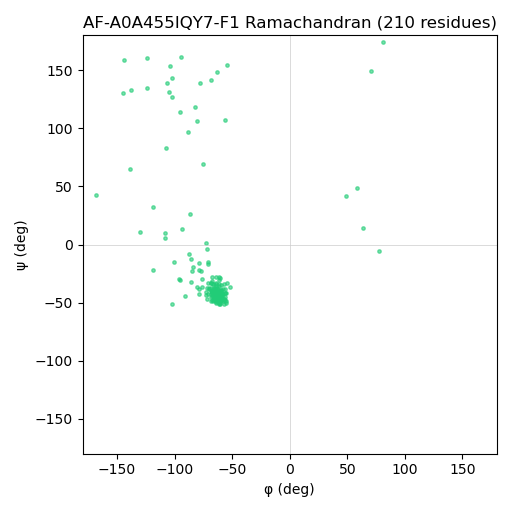ATOM 1442 C CA . VAL A 1 180 ? 1.886 -3.303 10.011 1.00 77.06 180 VAL A CA 1
ATOM 1443 C C . VAL A 1 180 ? 3.410 -3.365 10.070 1.00 77.06 180 VAL A C 1
ATOM 1445 O O . VAL A 1 180 ? 4.069 -2.798 9.207 1.00 77.06 180 VAL A O 1
ATOM 1448 N N . ALA A 1 181 ? 3.979 -4.056 11.059 1.00 77.25 181 ALA A N 1
ATOM 1449 C CA . ALA A 1 181 ? 5.424 -4.200 11.188 1.00 77.25 181 ALA A CA 1
ATOM 1450 C C . ALA A 1 181 ? 6.022 -4.925 9.976 1.00 77.25 181 ALA A C 1
ATOM 1452 O O . ALA A 1 181 ? 7.015 -4.462 9.426 1.00 77.25 181 ALA A O 1
ATOM 1453 N N . ALA A 1 182 ? 5.384 -6.004 9.514 1.00 82.94 182 ALA A N 1
ATOM 1454 C CA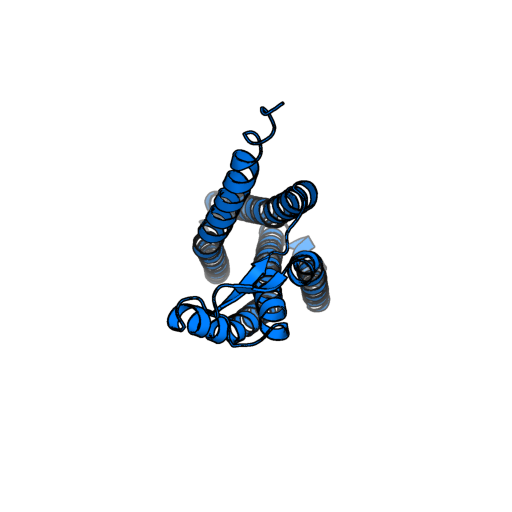 . ALA A 1 182 ? 5.777 -6.701 8.294 1.00 82.94 182 ALA A CA 1
ATOM 1455 C C . ALA A 1 182 ? 5.713 -5.767 7.077 1.00 82.94 182 ALA A C 1
ATOM 1457 O O . ALA A 1 182 ? 6.683 -5.668 6.337 1.00 82.94 182 ALA A O 1
ATOM 1458 N N . PHE A 1 183 ? 4.626 -5.005 6.919 1.00 78.81 183 PHE A N 1
ATOM 1459 C CA . PHE A 1 183 ? 4.489 -4.033 5.833 1.00 78.81 183 PHE A CA 1
ATOM 1460 C C . PHE A 1 183 ? 5.595 -2.966 5.869 1.00 78.81 183 PHE A C 1
ATOM 1462 O O . PHE A 1 183 ? 6.203 -2.674 4.845 1.00 78.81 183 PHE A O 1
ATOM 1469 N N . VAL A 1 184 ? 5.907 -2.422 7.046 1.00 77.00 184 VAL A N 1
ATOM 1470 C CA . VAL A 1 184 ? 6.993 -1.449 7.235 1.00 77.00 184 VAL A CA 1
ATOM 1471 C C . VAL A 1 184 ? 8.341 -2.064 6.866 1.00 77.00 184 VAL A C 1
ATOM 1473 O O . VAL A 1 184 ? 9.072 -1.484 6.071 1.00 77.00 184 VAL A O 1
ATOM 1476 N N . VAL A 1 185 ? 8.662 -3.248 7.385 1.00 79.19 185 VAL A N 1
ATOM 1477 C CA . VAL A 1 185 ? 9.943 -3.918 7.115 1.00 79.19 185 VAL A CA 1
ATOM 1478 C C . VAL A 1 185 ? 10.087 -4.291 5.638 1.00 79.19 185 VAL A C 1
ATOM 1480 O O . VAL A 1 185 ? 11.188 -4.211 5.107 1.00 79.19 185 VAL A O 1
ATOM 1483 N N . SER A 1 186 ? 9.001 -4.651 4.954 1.00 77.69 186 SER A N 1
ATOM 1484 C CA . SER A 1 186 ? 9.040 -5.000 3.530 1.00 77.69 186 SER A CA 1
ATOM 1485 C C . SER A 1 186 ? 9.097 -3.776 2.615 1.00 77.69 186 SER A C 1
ATOM 1487 O O . SER A 1 186 ? 9.857 -3.764 1.650 1.00 77.69 186 SER A O 1
ATOM 1489 N N . TRP A 1 187 ? 8.315 -2.732 2.900 1.00 74.75 187 TRP A N 1
ATOM 1490 C CA . TRP A 1 187 ? 8.151 -1.603 1.982 1.00 74.75 187 TRP A CA 1
ATOM 1491 C C . TRP A 1 187 ? 9.059 -0.415 2.286 1.00 74.75 187 TRP A C 1
ATOM 1493 O O . TRP A 1 187 ? 9.428 0.297 1.352 1.00 74.75 187 TRP A O 1
ATOM 1503 N N . VAL A 1 188 ? 9.452 -0.171 3.542 1.00 73.44 188 VAL A N 1
ATOM 1504 C CA . VAL A 1 188 ? 10.354 0.951 3.868 1.00 73.44 188 VAL A CA 1
ATOM 1505 C C . VAL A 1 188 ? 11.700 0.829 3.160 1.00 73.44 188 VAL A C 1
ATOM 1507 O O . VAL A 1 188 ? 12.091 1.818 2.545 1.00 73.44 188 VAL A O 1
ATOM 1510 N N . PRO A 1 189 ? 12.398 -0.325 3.167 1.00 76.94 189 PRO A N 1
ATOM 1511 C CA . PRO A 1 189 ? 13.695 -0.430 2.505 1.00 76.94 189 PRO A CA 1
ATOM 1512 C C . PRO A 1 189 ? 13.579 -0.136 1.012 1.00 76.94 189 PRO A C 1
ATOM 1514 O O . PRO A 1 189 ? 14.329 0.679 0.489 1.00 76.94 189 PRO A O 1
ATOM 1517 N N . TYR A 1 190 ? 12.580 -0.717 0.342 1.00 73.94 190 TYR A N 1
ATOM 1518 C CA . TYR A 1 190 ? 12.333 -0.489 -1.081 1.00 73.94 190 TYR A CA 1
ATOM 1519 C C . TYR A 1 190 ? 12.057 0.988 -1.398 1.00 73.94 190 TYR A C 1
ATOM 1521 O O . TYR A 1 190 ? 12.666 1.561 -2.302 1.00 73.94 190 TYR A O 1
ATOM 1529 N N . ASN A 1 191 ? 11.173 1.632 -0.631 1.00 69.50 191 ASN A N 1
ATOM 1530 C CA . ASN A 1 191 ? 10.862 3.047 -0.822 1.00 69.50 191 ASN A CA 1
ATOM 1531 C C . ASN A 1 191 ? 12.063 3.948 -0.500 1.00 69.50 191 ASN A C 1
ATOM 1533 O O . ASN A 1 191 ? 12.260 4.953 -1.179 1.00 69.50 191 ASN A O 1
ATOM 1537 N N . LEU A 1 192 ? 12.890 3.573 0.480 1.00 72.31 192 LEU A N 1
ATOM 1538 C CA . LEU A 1 192 ? 14.114 4.287 0.828 1.00 72.31 192 LEU A CA 1
ATOM 1539 C C . LEU A 1 192 ? 15.167 4.166 -0.279 1.00 72.31 192 LEU A C 1
ATOM 1541 O O . LEU A 1 192 ? 15.723 5.182 -0.675 1.00 72.31 192 LEU A O 1
ATOM 1545 N N . PHE A 1 193 ? 15.386 2.972 -0.841 1.00 73.94 193 PHE A N 1
ATOM 1546 C CA . PHE A 1 193 ? 16.271 2.775 -1.997 1.00 73.94 193 PHE A CA 1
ATOM 1547 C C . PHE A 1 193 ? 15.790 3.541 -3.230 1.00 73.94 193 PHE A C 1
ATOM 1549 O O . PHE A 1 193 ? 16.582 4.158 -3.941 1.00 73.94 193 PHE A O 1
ATOM 1556 N N . LYS A 1 194 ? 14.478 3.551 -3.480 1.00 68.00 194 LYS A N 1
ATOM 1557 C CA . LYS A 1 194 ? 13.896 4.339 -4.569 1.00 68.00 194 LYS A CA 1
ATOM 1558 C C . LYS A 1 194 ? 14.110 5.838 -4.341 1.00 68.00 194 LYS A C 1
ATOM 1560 O O . LYS A 1 194 ? 14.480 6.547 -5.273 1.00 68.00 194 LYS A O 1
ATOM 1565 N N . LEU A 1 195 ? 13.917 6.310 -3.108 1.00 67.88 195 LEU A N 1
ATOM 1566 C CA . LEU A 1 195 ? 14.149 7.700 -2.718 1.00 67.88 195 LEU A CA 1
ATOM 1567 C C . LEU A 1 195 ? 15.620 8.090 -2.888 1.00 67.88 195 LEU A C 1
ATOM 1569 O O . LEU A 1 195 ? 15.890 9.129 -3.481 1.00 67.88 195 LEU A O 1
ATOM 1573 N N . THR A 1 196 ? 16.565 7.270 -2.423 1.00 70.12 196 THR A N 1
ATOM 1574 C CA . THR A 1 196 ? 18.001 7.558 -2.552 1.00 70.12 196 THR A CA 1
ATOM 1575 C C . THR A 1 196 ? 18.451 7.536 -4.007 1.00 70.12 196 THR A C 1
ATOM 1577 O O . THR A 1 196 ? 19.175 8.436 -4.418 1.00 70.12 196 THR A O 1
ATOM 1580 N N . ALA A 1 197 ? 17.980 6.586 -4.819 1.00 69.94 197 ALA A N 1
ATOM 1581 C CA . ALA A 1 197 ? 18.279 6.544 -6.251 1.00 69.94 197 ALA A CA 1
ATOM 1582 C C . ALA A 1 197 ? 17.755 7.785 -6.990 1.00 69.94 197 ALA A C 1
ATOM 1584 O O . ALA A 1 197 ? 18.431 8.329 -7.864 1.00 69.94 197 ALA A O 1
ATOM 1585 N N . ILE A 1 198 ? 16.559 8.253 -6.629 1.00 66.25 198 ILE A N 1
ATOM 1586 C CA . ILE A 1 198 ? 15.981 9.484 -7.167 1.00 66.25 198 ILE A CA 1
ATOM 1587 C C . ILE A 1 198 ? 16.778 10.712 -6.708 1.00 66.25 198 ILE A C 1
ATOM 1589 O O . ILE A 1 198 ? 17.136 11.551 -7.532 1.00 66.25 198 ILE A O 1
ATOM 1593 N N . LEU A 1 199 ? 17.088 10.803 -5.414 1.00 68.00 199 LEU A N 1
ATOM 1594 C CA . LEU A 1 199 ? 17.837 11.913 -4.832 1.00 68.00 199 LEU A CA 1
ATOM 1595 C C . LEU A 1 199 ? 19.245 12.009 -5.431 1.00 68.00 199 LEU A C 1
ATOM 1597 O O . LEU A 1 199 ? 19.684 13.099 -5.766 1.00 68.00 199 LEU A O 1
ATOM 1601 N N . LEU A 1 200 ? 19.921 10.878 -5.645 1.00 72.94 200 LEU A N 1
ATOM 1602 C CA . LEU A 1 200 ? 21.221 10.823 -6.317 1.00 72.94 200 LEU A CA 1
ATOM 1603 C C . LEU A 1 200 ? 21.145 11.284 -7.775 1.00 72.94 200 LEU A C 1
ATOM 1605 O O . LEU A 1 200 ? 22.077 11.926 -8.247 1.00 72.94 200 LEU A O 1
ATOM 1609 N N . ARG A 1 201 ? 20.055 10.994 -8.499 1.00 67.50 201 ARG A N 1
ATOM 1610 C CA . ARG A 1 201 ? 19.860 11.524 -9.860 1.00 67.50 201 ARG A CA 1
ATOM 1611 C C . ARG A 1 201 ? 19.684 13.041 -9.863 1.00 67.50 201 ARG A C 1
ATOM 1613 O O . ARG A 1 201 ? 20.271 13.686 -10.722 1.00 67.50 201 ARG A O 1
ATOM 1620 N N . LEU A 1 202 ? 18.940 13.589 -8.900 1.00 65.25 202 LEU A N 1
ATOM 1621 C CA . LEU A 1 202 ? 18.776 15.039 -8.736 1.00 65.25 202 LEU A CA 1
ATOM 1622 C C . LEU A 1 202 ? 20.090 15.714 -8.310 1.00 65.25 202 LEU A C 1
ATOM 1624 O O . LEU A 1 202 ? 20.489 16.714 -8.889 1.00 65.25 202 LEU A O 1
ATOM 1628 N N . LEU A 1 203 ? 20.820 15.125 -7.358 1.00 67.25 203 LEU A N 1
ATOM 1629 C CA . LEU A 1 203 ? 22.113 15.637 -6.887 1.00 67.25 203 LEU A CA 1
ATOM 1630 C C . LEU A 1 203 ? 23.247 15.485 -7.905 1.00 67.25 203 LEU A C 1
ATOM 1632 O O . LEU A 1 203 ? 24.267 16.140 -7.750 1.00 67.25 203 LEU A O 1
ATOM 1636 N N . LYS A 1 204 ? 23.095 14.641 -8.932 1.00 62.59 204 LYS A N 1
ATOM 1637 C CA . LYS A 1 204 ? 24.050 14.528 -10.045 1.00 62.59 204 LYS A CA 1
ATOM 1638 C C . LYS A 1 204 ? 23.750 15.518 -11.182 1.00 62.59 204 LYS A C 1
ATOM 1640 O O . LYS A 1 204 ? 24.560 15.637 -12.095 1.00 62.59 204 LYS A O 1
ATOM 1645 N N . GLN A 1 205 ? 22.620 16.234 -11.135 1.00 51.97 205 GLN A N 1
ATOM 1646 C CA . GLN A 1 205 ? 22.269 17.271 -12.110 1.00 51.97 205 GLN A CA 1
ATOM 1647 C C . GLN A 1 205 ? 22.807 18.706 -11.870 1.00 51.97 205 GLN A C 1
ATOM 1649 O O . GLN A 1 205 ? 22.744 19.467 -12.837 1.00 51.97 205 GLN A O 1
ATOM 1654 N N . PRO A 1 206 ? 23.369 19.128 -10.712 1.00 50.72 206 PRO A N 1
ATOM 1655 C CA . PRO A 1 206 ? 23.891 20.487 -10.574 1.00 50.72 206 PRO A CA 1
ATOM 1656 C C . PRO A 1 206 ? 25.276 20.688 -11.221 1.00 50.72 206 PRO A C 1
ATOM 1658 O O . PRO A 1 206 ? 25.629 21.826 -11.508 1.00 50.72 206 PRO A O 1
ATOM 1661 N N . ASP A 1 207 ? 26.028 19.628 -11.553 1.00 47.69 207 ASP A N 1
ATOM 1662 C CA . ASP A 1 207 ? 27.413 19.760 -12.055 1.00 47.69 207 ASP A CA 1
ATOM 1663 C C . ASP A 1 207 ? 27.550 19.802 -13.592 1.00 47.69 207 ASP A C 1
ATOM 1665 O O . ASP A 1 207 ? 28.649 19.678 -14.129 1.00 47.69 207 ASP A O 1
ATOM 1669 N N . CYS A 1 208 ? 26.457 19.989 -14.340 1.00 51.66 208 CYS A N 1
ATOM 1670 C CA . CYS A 1 208 ? 26.513 20.150 -15.802 1.00 51.66 208 CYS A CA 1
ATOM 1671 C C . CYS A 1 208 ? 25.977 21.510 -16.279 1.00 51.66 208 CYS A C 1
ATOM 1673 O O . CYS A 1 208 ? 25.391 21.604 -17.354 1.00 51.66 208 CYS A O 1
ATOM 1675 N N . PHE A 1 209 ? 26.154 22.562 -15.468 1.00 45.78 209 PHE A N 1
ATOM 1676 C CA . PHE A 1 209 ? 25.835 23.948 -15.851 1.00 45.78 209 PHE A CA 1
ATOM 1677 C C . PHE A 1 209 ? 26.954 24.972 -15.581 1.00 45.78 209 PHE A C 1
ATOM 1679 O O . PHE A 1 209 ? 26.737 26.167 -15.751 1.00 45.78 209 PHE A O 1
ATOM 1686 N N . THR A 1 210 ? 28.171 24.537 -15.237 1.00 44.06 210 THR A N 1
ATOM 1687 C CA . THR A 1 210 ? 29.373 25.393 -15.268 1.00 44.06 210 THR A CA 1
ATOM 1688 C C . THR A 1 210 ? 30.257 24.974 -16.434 1.00 44.06 210 THR A C 1
ATOM 1690 O O . THR A 1 210 ? 31.170 24.165 -16.284 1.00 44.06 210 THR A O 1
ATOM 1693 N N . GLY A 1 211 ? 29.935 25.477 -17.622 1.00 45.78 211 GLY A N 1
ATOM 1694 C CA . GLY A 1 211 ? 30.645 25.130 -18.847 1.00 45.78 211 GLY A CA 1
ATOM 1695 C C . GLY A 1 211 ? 30.307 26.030 -20.028 1.00 45.78 211 GLY A C 1
ATOM 1696 O O . GLY A 1 211 ? 30.110 25.509 -21.117 1.00 45.78 211 GLY A O 1
ATOM 1697 N N . THR A 1 212 ? 30.225 27.342 -19.801 1.00 37.75 212 THR A N 1
ATOM 1698 C CA . THR A 1 212 ? 30.495 28.403 -20.791 1.00 37.75 212 THR A CA 1
ATOM 1699 C C . THR A 1 212 ? 30.921 29.653 -20.050 1.00 37.75 212 THR A C 1
ATOM 1701 O O . THR A 1 212 ? 30.158 30.038 -19.134 1.00 37.75 212 THR A O 1
#

Secondary structure (DSSP, 8-state):
-HHHHHHHHHHHHHHHHHHHHHHHHHHTTT---SHHHHHHHHHHHHHHHHHHHHHHHHHHHHHHHHHHH-HHHHHHH--HHHHHHHHHHHHHHHHHHHHHHHHHEEEEEETTEEEEEE----HHHHHHHHHHHHHHHHHHHHHHHHHHHHHHHHHHHH-TT--HHHHHHHHHHHHHHHHHHHHHHHHHHHHHHHHHHHHHHHHTSGGGS---